Protein AF-0000000078833035 (afdb_homodimer)

pLDDT: mean 87.75, std 21.33, range [18.8, 98.88]

Sequence (274 aa):
MNANSTDAGVLVGIRPGTVPAAVSVGTRNSAAVDRFGFDSCVLTALTGTATGAPTALSLAAKLQESADGQNGWTDLPDAAVVPLTAPNAVARLNVRLPTAQRYLRVVETVALTGGTSPTLGASSLIVLCGPDEIPATMNANSTDAGVLVGIRPGTVPAAVSVGTRNSAAVDRFGFDSCVLTALTGTATGAPTALSLAAKLQESADGQNGWTDLPDAAVVPLTAPNAVARLNVRLPTAQRYLRVVETVALTGGTSPTLGASSLIVLCGPDEIPAT

Secondary structure (DSSP, 8-state):
-----------EEEEESSPPEEE-SEEEEPPPEE-TT-SEEEEEEEEEEEES--SEEEEEEEEEEESSSSS--EEEEEEEPPPB-SSS-EEEEEEE-TT--SEEEEEEEEEEESSSS-EEEEEEEEEEE-TT-----/-----------EEEEESSPPEEE-SEEEEPPPEE-TT-SEEEEEEEEEEEES--SEEEEEEEEEEESSSSS--EEEEEEEPPPB-SSS-EEEEEEE-TT--SEEEEEEEEEEESSSS-EEEEEEEEEEE-TT-----

Solvent-accessible surface area (backbone atoms only — not comparable to full-atom values): 14135 Å² total; per-residue (Å²): 134,82,77,73,83,59,71,89,50,71,56,64,46,80,41,69,23,31,49,16,26,59,39,53,68,45,72,51,68,25,62,63,40,78,43,75,86,37,33,18,33,35,44,34,38,36,26,7,60,68,41,44,67,44,81,43,48,36,41,37,42,31,34,27,27,10,79,78,52,79,53,77,70,42,76,42,84,89,35,55,38,73,60,42,63,56,61,65,38,71,39,66,34,74,35,81,31,81,84,54,52,47,13,36,30,31,42,35,36,35,45,63,40,66,54,59,84,35,32,32,9,30,29,30,35,34,38,33,22,23,70,90,53,62,69,53,122,132,80,79,74,83,54,73,87,47,71,54,64,47,80,41,70,22,32,48,15,25,59,40,53,69,46,72,50,67,25,61,63,40,78,43,75,86,38,31,18,32,35,43,35,41,36,27,7,62,67,41,45,67,43,83,43,50,36,40,37,42,30,35,27,27,11,79,76,52,79,52,80,72,40,77,41,83,89,36,56,38,75,62,40,63,58,61,66,36,71,40,64,34,74,34,81,32,83,84,55,50,46,13,34,29,31,42,34,37,35,46,62,40,66,52,60,86,35,32,31,10,29,27,31,34,36,39,34,23,24,68,92,51,64,69,51,128

Radius of gyration: 18.7 Å; Cα contacts (8 Å, |Δi|>4): 811; chains: 2; bounding box: 50×65×49 Å

Organism: Myxococcus xanthus (strain DK1622) (NCBI:txid246197)

Structure (mmCIF, N/CA/C/O backbone):
data_AF-0000000078833035-model_v1
#
loop_
_entity.id
_entity.type
_entity.pdbx_description
1 polymer 'Uncharacterized protein'
#
loop_
_atom_site.group_PDB
_atom_site.id
_atom_site.type_symbol
_atom_site.label_atom_id
_atom_site.label_alt_id
_atom_site.label_comp_id
_atom_site.label_asym_id
_atom_site.label_entity_id
_atom_site.label_seq_id
_atom_site.pdbx_PDB_ins_code
_atom_site.Cartn_x
_atom_site.Cartn_y
_atom_site.Cartn_z
_atom_site.occupancy
_atom_site.B_iso_or_equiv
_atom_site.auth_seq_id
_atom_site.auth_comp_id
_atom_site.auth_asym_id
_atom_site.auth_atom_id
_atom_site.pdbx_PDB_model_num
ATOM 1 N N . MET A 1 1 ? -13.055 38.844 2.365 1 19.11 1 MET A N 1
ATOM 2 C CA . MET A 1 1 ? -11.82 38.281 1.826 1 19.11 1 MET A CA 1
ATOM 3 C C . MET A 1 1 ? -11.602 36.844 2.326 1 19.11 1 MET A C 1
ATOM 5 O O . MET A 1 1 ? -11.398 36.625 3.523 1 19.11 1 MET A O 1
ATOM 9 N N . ASN A 1 2 ? -12.484 35.906 2.09 1 19.06 2 ASN A N 1
ATOM 10 C CA . ASN A 1 2 ? -12.758 34.531 2.559 1 19.06 2 ASN A CA 1
ATOM 11 C C . ASN A 1 2 ? -11.547 33.625 2.363 1 19.06 2 ASN A C 1
ATOM 13 O O . ASN A 1 2 ? -11.078 33.438 1.238 1 19.06 2 ASN A O 1
ATOM 17 N N . ALA A 1 3 ? -10.453 33.938 3.225 1 22.78 3 ALA A N 1
ATOM 18 C CA . ALA A 1 3 ? -9.133 33.312 3.264 1 22.78 3 ALA A CA 1
ATOM 19 C C . ALA A 1 3 ? -9.227 31.797 3.047 1 22.78 3 ALA A C 1
ATOM 21 O O . ALA A 1 3 ? -9.828 31.078 3.854 1 22.78 3 ALA A O 1
ATOM 22 N N . ASN A 1 4 ? -9.578 31.344 1.875 1 22.88 4 ASN A N 1
ATOM 23 C CA . ASN A 1 4 ? -9.711 30 1.322 1 22.88 4 ASN A CA 1
ATOM 24 C C . ASN A 1 4 ? -8.508 29.125 1.682 1 22.88 4 ASN A C 1
ATOM 26 O O . ASN A 1 4 ? -7.387 29.406 1.254 1 22.88 4 ASN A O 1
ATOM 30 N N . SER A 1 5 ? -8.188 28.922 2.928 1 26.09 5 SER A N 1
ATOM 31 C CA . SER A 1 5 ? -7.18 28.25 3.74 1 26.09 5 SER A CA 1
ATOM 32 C C . SER A 1 5 ? -6.652 27 3.039 1 26.09 5 SER A C 1
ATOM 34 O O . SER A 1 5 ? -7.094 25.891 3.334 1 26.09 5 SER A O 1
ATOM 36 N N . THR A 1 6 ? -6.82 26.75 1.699 1 26.64 6 THR A N 1
ATOM 37 C CA . THR A 1 6 ? -6.453 25.75 0.715 1 26.64 6 THR A CA 1
ATOM 38 C C . THR A 1 6 ? -4.961 25.422 0.798 1 26.64 6 THR A C 1
ATOM 40 O O . THR A 1 6 ? -4.438 24.656 -0.014 1 26.64 6 THR A O 1
ATOM 43 N N . ASP A 1 7 ? -4.039 26.328 1.227 1 27.19 7 ASP A N 1
ATOM 44 C CA . ASP A 1 7 ? -2.691 26.75 0.862 1 27.19 7 ASP A CA 1
ATOM 45 C C . ASP A 1 7 ? -1.683 25.625 1.079 1 27.19 7 ASP A C 1
ATOM 47 O O . ASP A 1 7 ? -0.917 25.297 0.174 1 27.19 7 ASP A O 1
ATOM 51 N N . ALA A 1 8 ? -0.836 25.594 2.25 1 30.28 8 ALA A N 1
ATOM 52 C CA . ALA A 1 8 ? 0.513 25.094 2.48 1 30.28 8 ALA A CA 1
ATOM 53 C C . ALA A 1 8 ? 0.542 23.562 2.412 1 30.28 8 ALA A C 1
ATOM 55 O O . ALA A 1 8 ? 0.527 22.891 3.443 1 30.28 8 ALA A O 1
ATOM 56 N N . GLY A 1 9 ? -0.356 22.812 1.817 1 38.59 9 GLY A N 1
ATOM 57 C CA . GLY A 1 9 ? -0.486 21.375 1.748 1 38.59 9 GLY A CA 1
ATOM 58 C C . GLY A 1 9 ? 0.83 20.672 1.475 1 38.59 9 GLY A C 1
ATOM 59 O O . GLY A 1 9 ? 1.523 20.984 0.508 1 38.59 9 GLY A O 1
ATOM 60 N N . VAL A 1 10 ? 1.621 20.297 2.572 1 47 10 VAL A N 1
ATOM 61 C CA . VAL A 1 10 ? 2.877 19.562 2.557 1 47 10 VAL A CA 1
ATOM 62 C C . VAL A 1 10 ? 2.898 18.609 1.363 1 47 10 VAL A C 1
ATOM 64 O O . VAL A 1 10 ? 1.924 17.891 1.109 1 47 10 VAL A O 1
ATOM 67 N N . LEU A 1 11 ? 3.684 19 0.323 1 51.75 11 LEU A N 1
ATOM 68 C CA . LEU A 1 11 ? 3.959 18.156 -0.839 1 51.75 11 LEU A CA 1
ATOM 69 C C . LEU A 1 11 ? 4.109 16.688 -0.433 1 51.75 11 LEU A C 1
ATOM 71 O O . LEU A 1 11 ? 5.027 16.344 0.31 1 51.75 11 LEU A O 1
ATOM 75 N N . VAL A 1 12 ? 3.039 16.109 -0.411 1 70.12 12 VAL A N 1
ATOM 76 C CA . VAL A 1 12 ? 3.115 14.664 -0.169 1 70.12 12 VAL A CA 1
ATOM 77 C C . VAL A 1 12 ? 2.914 13.906 -1.48 1 70.12 12 VAL A C 1
ATOM 79 O O . VAL A 1 12 ? 1.985 14.203 -2.236 1 70.12 12 VAL A O 1
ATOM 82 N N . GLY A 1 13 ? 3.943 13.227 -1.939 1 80.31 13 GLY A N 1
ATOM 83 C CA . GLY A 1 13 ? 3.861 12.289 -3.047 1 80.31 13 GLY A CA 1
ATOM 84 C C . GLY A 1 13 ? 3.857 10.844 -2.602 1 80.31 13 GLY A C 1
ATOM 85 O O . GLY A 1 13 ? 4.684 10.438 -1.782 1 80.31 13 GLY A O 1
ATOM 86 N N . ILE A 1 14 ? 2.785 10.172 -2.975 1 88.56 14 ILE A N 1
ATOM 87 C CA . ILE A 1 14 ? 2.76 8.734 -2.695 1 88.56 14 ILE A CA 1
ATOM 88 C C . ILE A 1 14 ? 3.238 7.965 -3.922 1 88.56 14 ILE A C 1
ATOM 90 O O . ILE A 1 14 ? 2.75 8.188 -5.031 1 88.56 14 ILE A O 1
ATOM 94 N N . ARG A 1 15 ? 4.223 7.145 -3.711 1 93.56 15 ARG A N 1
ATOM 95 C CA . ARG A 1 15 ? 4.812 6.344 -4.781 1 93.56 15 ARG A CA 1
ATOM 96 C C . ARG A 1 15 ? 4.809 4.863 -4.422 1 93.56 15 ARG A C 1
ATOM 98 O O . ARG A 1 15 ? 5.012 4.496 -3.262 1 93.56 15 ARG A O 1
ATOM 105 N N . PRO A 1 16 ? 4.582 4.086 -5.445 1 96.06 16 PRO A N 1
ATOM 106 C CA . PRO A 1 16 ? 4.711 2.658 -5.152 1 96.06 16 PRO A CA 1
ATOM 107 C C . PRO A 1 16 ? 6.145 2.256 -4.805 1 96.06 16 PRO A C 1
ATOM 109 O O . PRO A 1 16 ? 7.094 2.736 -5.43 1 96.06 16 PRO A O 1
ATOM 112 N N . GLY A 1 17 ? 6.273 1.604 -3.666 1 97.75 17 GLY A N 1
ATOM 113 C CA . GLY A 1 17 ? 7.453 0.765 -3.51 1 97.75 17 GLY A CA 1
ATOM 114 C C . GLY A 1 17 ? 7.363 -0.539 -4.281 1 97.75 17 GLY A C 1
ATOM 115 O O . GLY A 1 17 ? 7.133 -0.535 -5.492 1 97.75 17 GLY A O 1
ATOM 116 N N . THR A 1 18 ? 7.562 -1.647 -3.51 1 98.75 18 THR A N 1
ATOM 117 C CA . THR A 1 18 ? 7.262 -2.922 -4.156 1 98.75 18 THR A CA 1
ATOM 118 C C . THR A 1 18 ? 5.758 -3.088 -4.355 1 98.75 18 THR A C 1
ATOM 120 O O . THR A 1 18 ? 4.973 -2.83 -3.441 1 98.75 18 THR A O 1
ATOM 123 N N . VAL A 1 19 ? 5.383 -3.455 -5.523 1 98.56 19 VAL A N 1
ATOM 124 C CA . VAL A 1 19 ? 3.971 -3.48 -5.887 1 98.56 19 VAL A CA 1
ATOM 125 C C . VAL A 1 19 ? 3.301 -4.703 -5.27 1 98.56 19 VAL A C 1
ATOM 127 O O . VAL A 1 19 ? 3.967 -5.691 -4.953 1 98.56 19 VAL A O 1
ATOM 130 N N . PRO A 1 20 ? 1.967 -4.641 -5.059 1 98.75 20 PRO A N 1
ATOM 131 C CA . PRO A 1 20 ? 1.271 -5.766 -4.43 1 98.75 20 PRO A CA 1
ATOM 132 C C . PRO A 1 20 ? 1.392 -7.055 -5.238 1 98.75 20 PRO A C 1
ATOM 134 O O . PRO A 1 20 ? 1.242 -7.039 -6.465 1 98.75 20 PRO A O 1
ATOM 137 N N . ALA A 1 21 ? 1.612 -8.125 -4.621 1 98.38 21 ALA A N 1
ATOM 138 C CA . ALA A 1 21 ? 1.748 -9.453 -5.215 1 98.38 21 ALA A CA 1
ATOM 139 C C . ALA A 1 21 ? 1.685 -10.539 -4.148 1 98.38 21 ALA A C 1
ATOM 141 O O . ALA A 1 21 ? 1.835 -10.266 -2.959 1 98.38 21 ALA A O 1
ATOM 142 N N . ALA A 1 22 ? 1.304 -11.664 -4.527 1 98.25 22 ALA A N 1
ATOM 143 C CA . ALA A 1 22 ? 1.636 -12.852 -3.746 1 98.25 22 ALA A CA 1
ATOM 144 C C . ALA A 1 22 ? 3.068 -13.305 -4.016 1 98.25 22 ALA A C 1
ATOM 146 O O . ALA A 1 22 ? 3.402 -13.688 -5.141 1 98.25 22 ALA A O 1
ATOM 147 N N . VAL A 1 23 ? 3.895 -13.258 -3.055 1 98.12 23 VAL A N 1
ATOM 148 C CA . VAL A 1 23 ? 5.324 -13.422 -3.293 1 98.12 23 VAL A CA 1
ATOM 149 C C . VAL A 1 23 ? 5.836 -14.664 -2.561 1 98.12 23 VAL A C 1
ATOM 151 O O . VAL A 1 23 ? 5.371 -14.977 -1.462 1 98.12 23 VAL A O 1
ATOM 154 N N . SER A 1 24 ? 6.75 -15.352 -3.193 1 98 24 SER A N 1
ATOM 155 C CA . SER A 1 24 ? 7.457 -16.453 -2.551 1 98 24 SER A CA 1
ATOM 156 C C . SER A 1 24 ? 8.703 -15.961 -1.814 1 98 24 SER A C 1
ATOM 158 O O . SER A 1 24 ? 9.039 -14.773 -1.882 1 98 24 SER A O 1
ATOM 160 N N . VAL A 1 25 ? 9.336 -16.891 -1.039 1 98.31 25 VAL A N 1
ATOM 161 C CA . VAL A 1 25 ? 10.578 -16.594 -0.326 1 98.31 25 VAL A CA 1
ATOM 162 C C . VAL A 1 25 ? 11.578 -15.938 -1.277 1 98.31 25 VAL A C 1
ATOM 164 O O . VAL A 1 25 ? 11.742 -16.391 -2.416 1 98.31 25 VAL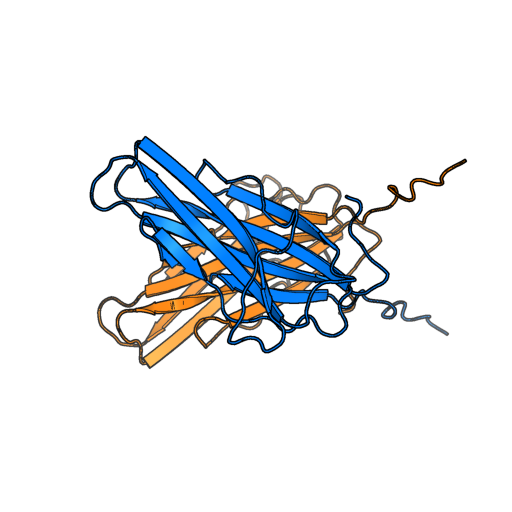 A O 1
ATOM 167 N N . GLY A 1 26 ? 12.227 -14.867 -0.859 1 98.38 26 GLY A N 1
ATOM 168 C CA . GLY A 1 26 ? 13.219 -14.203 -1.689 1 98.38 26 GLY A CA 1
ATOM 169 C C . GLY A 1 26 ? 13.234 -12.695 -1.505 1 98.38 26 GLY A C 1
ATOM 170 O O . GLY A 1 26 ? 12.648 -12.172 -0.552 1 98.38 26 GLY A O 1
ATOM 171 N N . THR A 1 27 ? 14 -12.055 -2.299 1 98.56 27 THR A N 1
ATOM 172 C CA . THR A 1 27 ? 14.141 -10.602 -2.279 1 98.56 27 THR A CA 1
ATOM 173 C C . THR A 1 27 ? 13.641 -9.992 -3.586 1 98.56 27 THR A C 1
ATOM 175 O O . THR A 1 27 ? 13.859 -10.555 -4.664 1 98.56 27 THR A O 1
ATOM 178 N N . ARG A 1 28 ? 12.922 -8.906 -3.488 1 97.69 28 ARG A N 1
ATOM 179 C CA . ARG A 1 28 ? 12.555 -8.133 -4.672 1 97.69 28 ARG A CA 1
ATOM 180 C C . ARG A 1 28 ? 12.758 -6.641 -4.445 1 97.69 28 ARG A C 1
ATOM 182 O O . ARG A 1 28 ? 12.672 -6.164 -3.311 1 97.69 28 ARG A O 1
ATOM 189 N N . ASN A 1 29 ? 13.016 -5.914 -5.527 1 98.56 29 ASN A N 1
ATOM 190 C CA . ASN A 1 29 ? 13.227 -4.473 -5.504 1 98.56 29 ASN A CA 1
ATOM 191 C C . ASN A 1 29 ? 12.086 -3.725 -6.191 1 98.56 29 ASN A C 1
ATOM 193 O O . ASN A 1 29 ? 11.531 -4.203 -7.18 1 98.56 29 ASN A O 1
ATOM 197 N N . SER A 1 30 ? 11.812 -2.58 -5.676 1 98.5 30 SER A N 1
ATOM 198 C CA . SER A 1 30 ? 10.867 -1.701 -6.363 1 98.5 30 SER A CA 1
ATOM 199 C C . SER A 1 30 ? 11.539 -0.969 -7.52 1 98.5 30 SER A C 1
ATOM 201 O O . SER A 1 30 ? 12.766 -1.008 -7.66 1 98.5 30 SER A O 1
ATOM 203 N N . ALA A 1 31 ? 10.672 -0.342 -8.367 1 97.38 31 ALA A N 1
ATOM 204 C CA . ALA A 1 31 ? 11.195 0.653 -9.297 1 97.38 31 ALA A CA 1
ATOM 205 C C . ALA A 1 31 ? 11.828 1.826 -8.555 1 97.38 31 ALA A C 1
ATOM 207 O O . ALA A 1 31 ? 11.594 2.008 -7.355 1 97.38 31 ALA A O 1
ATOM 208 N N . ALA A 1 32 ? 12.641 2.566 -9.289 1 98.31 32 ALA A N 1
ATOM 209 C CA . ALA A 1 32 ? 13.281 3.744 -8.711 1 98.31 32 ALA A CA 1
ATOM 210 C C . ALA A 1 32 ? 12.266 4.859 -8.477 1 98.31 32 ALA A C 1
ATOM 212 O O . ALA A 1 32 ? 11.391 5.094 -9.305 1 98.31 32 ALA A O 1
ATOM 213 N N . VAL A 1 33 ? 12.383 5.523 -7.367 1 97.25 33 VAL A N 1
ATOM 214 C CA . VAL A 1 33 ? 11.586 6.691 -7.012 1 97.25 33 VAL A CA 1
ATOM 215 C C . VAL A 1 33 ? 12.469 7.934 -6.969 1 97.25 33 VAL A C 1
ATOM 217 O O . VAL A 1 33 ? 13.477 7.961 -6.258 1 97.25 33 VAL A O 1
ATOM 220 N N . ASP A 1 34 ? 12.102 8.953 -7.707 1 96 34 ASP A N 1
ATOM 221 C CA . ASP A 1 34 ? 12.812 10.227 -7.656 1 96 34 ASP A CA 1
ATOM 222 C C . ASP A 1 34 ? 12.344 11.07 -6.477 1 96 34 ASP A C 1
ATOM 224 O O . ASP A 1 34 ? 11.211 11.555 -6.469 1 96 34 ASP A O 1
ATOM 228 N N . ARG A 1 35 ? 13.203 11.227 -5.535 1 92.94 35 ARG A N 1
ATOM 229 C CA . ARG A 1 35 ? 12.789 11.945 -4.336 1 92.94 35 ARG A CA 1
ATOM 230 C C . ARG A 1 35 ? 13.164 13.422 -4.43 1 92.94 35 ARG A C 1
ATOM 232 O O . ARG A 1 35 ? 13.117 14.148 -3.432 1 92.94 35 ARG A O 1
ATOM 239 N N . PHE A 1 36 ? 13.555 13.867 -5.625 1 88.62 36 PHE A N 1
ATOM 240 C CA . PHE A 1 36 ? 13.969 15.258 -5.797 1 88.62 36 PHE A CA 1
ATOM 241 C C . PHE A 1 36 ? 12.938 16.203 -5.207 1 88.62 36 PHE A C 1
ATOM 243 O O . PHE A 1 36 ? 11.742 16.094 -5.488 1 88.62 36 PHE A O 1
ATOM 250 N N . GLY A 1 37 ? 13.414 17.109 -4.32 1 85.44 37 GLY A N 1
ATOM 251 C CA . GLY A 1 37 ? 12.539 18.125 -3.744 1 85.44 37 GLY A CA 1
ATOM 252 C C . GLY A 1 37 ? 11.93 17.703 -2.418 1 85.44 37 GLY A C 1
ATOM 253 O O . GLY A 1 37 ? 11.242 18.484 -1.769 1 85.44 37 GLY A O 1
ATOM 254 N N . PHE A 1 38 ? 12.125 16.5 -2.027 1 86.38 38 PHE A N 1
ATOM 25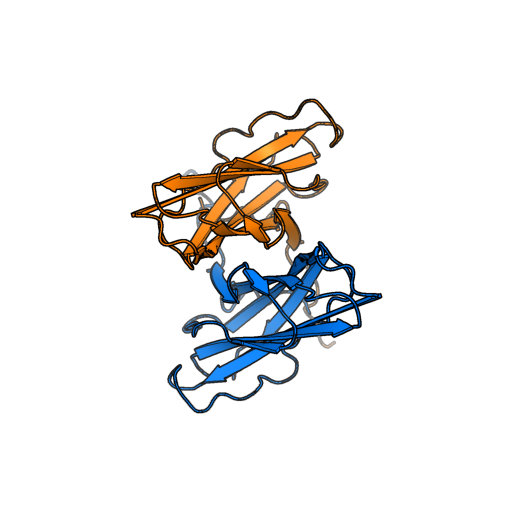5 C CA . PHE A 1 38 ? 11.609 15.977 -0.764 1 86.38 38 PHE A CA 1
ATOM 256 C C . PHE A 1 38 ? 12.75 15.68 0.202 1 86.38 38 PHE A C 1
ATOM 258 O O . PHE A 1 38 ? 13.789 15.148 -0.199 1 86.38 38 PHE A O 1
ATOM 265 N N . ASP A 1 39 ? 12.578 16 1.444 1 88 39 ASP A N 1
ATOM 266 C CA . ASP A 1 39 ? 13.664 15.844 2.406 1 88 39 ASP A CA 1
ATOM 267 C C . ASP A 1 39 ? 13.344 14.75 3.422 1 88 39 ASP A C 1
ATOM 269 O O . ASP A 1 39 ? 14.148 14.461 4.312 1 88 39 ASP A O 1
ATOM 273 N N . SER A 1 40 ? 12.211 14.219 3.355 1 87.88 40 SER A N 1
ATOM 274 C CA . SER A 1 40 ? 11.812 13.117 4.23 1 87.88 40 SER A CA 1
ATOM 275 C C . SER A 1 40 ? 10.797 12.211 3.553 1 87.88 40 SER A C 1
ATOM 277 O O . SER A 1 40 ? 10.203 12.578 2.537 1 87.88 40 SER A O 1
ATOM 279 N N . CYS A 1 41 ? 10.703 11.023 4.047 1 89.56 41 CYS A N 1
ATOM 280 C CA . CYS A 1 41 ? 9.688 10.109 3.559 1 89.56 41 CYS A CA 1
ATOM 281 C C . CYS A 1 41 ? 9.25 9.141 4.656 1 89.56 41 CYS A C 1
ATOM 283 O O . CYS A 1 41 ? 9.875 9.078 5.715 1 89.56 41 CYS A O 1
ATOM 285 N N . VAL A 1 42 ? 8.094 8.539 4.422 1 88.75 42 VAL A N 1
ATOM 286 C CA . VAL A 1 42 ? 7.617 7.43 5.246 1 88.75 42 VAL A CA 1
ATOM 287 C C . VAL A 1 42 ? 7.621 6.141 4.43 1 88.75 42 VAL A C 1
ATOM 289 O O . VAL A 1 42 ? 6.949 6.051 3.396 1 88.75 42 VAL A O 1
ATOM 292 N N . LEU A 1 43 ? 8.484 5.215 4.84 1 95.31 43 LEU A N 1
ATOM 293 C CA . LEU A 1 43 ? 8.453 3.867 4.277 1 95.31 43 LEU A CA 1
ATOM 294 C C . LEU A 1 43 ? 7.371 3.021 4.941 1 95.31 43 LEU A C 1
ATOM 296 O O . LEU A 1 43 ? 7.316 2.924 6.168 1 95.31 43 LEU A O 1
ATOM 300 N N . THR A 1 44 ? 6.453 2.482 4.145 1 95.94 44 THR A N 1
ATOM 301 C CA . THR A 1 44 ? 5.367 1.643 4.633 1 95.94 44 THR A CA 1
ATOM 302 C C . THR A 1 44 ? 5.402 0.27 3.967 1 95.94 44 THR A C 1
ATOM 304 O O . THR A 1 44 ? 5.527 0.171 2.744 1 95.94 44 THR A O 1
ATOM 307 N N . ALA A 1 45 ? 5.414 -0.786 4.703 1 98.56 45 ALA A N 1
ATOM 308 C CA . ALA A 1 45 ? 5.344 -2.162 4.223 1 98.56 45 ALA A CA 1
ATOM 309 C C . ALA A 1 45 ? 4.07 -2.85 4.711 1 98.56 45 ALA A C 1
ATOM 311 O O . ALA A 1 45 ? 3.635 -2.631 5.84 1 98.56 45 ALA A O 1
ATOM 312 N N . LEU A 1 46 ? 3.492 -3.678 3.865 1 98.56 46 LEU A N 1
ATOM 313 C CA . LEU A 1 46 ? 2.242 -4.371 4.16 1 98.56 46 LEU A CA 1
ATOM 314 C C . LEU A 1 46 ? 2.369 -5.863 3.875 1 98.56 46 LEU A C 1
ATOM 316 O O . LEU A 1 46 ? 2.93 -6.258 2.85 1 98.56 46 LEU A O 1
ATOM 320 N N . THR A 1 47 ? 1.851 -6.652 4.812 1 98.81 47 THR A N 1
ATOM 321 C CA . THR A 1 47 ? 1.651 -8.07 4.523 1 98.81 47 THR A CA 1
ATOM 322 C C . THR A 1 47 ? 0.176 -8.367 4.273 1 98.81 47 THR A C 1
ATOM 324 O O . THR A 1 47 ? -0.7 -7.695 4.824 1 98.81 47 THR A O 1
ATOM 327 N N . GLY A 1 48 ? -0.037 -9.297 3.395 1 98.5 48 GLY A N 1
ATOM 328 C CA . GLY A 1 48 ? -1.348 -9.898 3.213 1 98.5 48 GLY A CA 1
ATOM 329 C C . GLY A 1 48 ? -1.438 -11.305 3.77 1 98.5 48 GLY A C 1
ATOM 330 O O . GLY A 1 48 ? -0.699 -11.664 4.688 1 98.5 48 GLY A O 1
ATOM 331 N N . THR A 1 49 ? -2.367 -12.023 3.26 1 97.12 49 THR A N 1
ATOM 332 C CA . THR A 1 49 ? -2.578 -13.406 3.684 1 97.12 49 THR A CA 1
ATOM 333 C C . THR A 1 49 ? -1.428 -14.289 3.223 1 97.12 49 THR A C 1
ATOM 335 O O . THR A 1 49 ? -0.846 -14.062 2.16 1 97.12 49 THR A O 1
ATOM 338 N N . ALA A 1 50 ? -1.08 -15.281 4.039 1 97.94 50 ALA A N 1
ATOM 339 C CA . ALA A 1 50 ? -0.127 -16.312 3.654 1 97.94 50 ALA A CA 1
ATOM 340 C C . ALA A 1 50 ? -0.846 -17.547 3.111 1 97.94 50 ALA A C 1
ATOM 342 O O . ALA A 1 50 ? -1.882 -17.953 3.643 1 97.94 50 ALA A O 1
ATOM 343 N N . THR A 1 51 ? -0.343 -18.078 2.066 1 97.31 51 THR A N 1
ATOM 344 C CA . THR A 1 51 ? -0.865 -19.344 1.533 1 97.31 51 THR A CA 1
ATOM 345 C C . THR A 1 51 ? 0.161 -20.453 1.685 1 97.31 51 THR A C 1
ATOM 347 O O . THR A 1 51 ? 1.343 -20.203 1.92 1 97.31 51 THR A O 1
ATOM 350 N N . GLY A 1 52 ? -0.258 -21.734 1.583 1 97.88 52 GLY A N 1
ATOM 351 C CA . GLY A 1 52 ? 0.625 -22.875 1.66 1 97.88 52 GLY A CA 1
ATOM 352 C C . GLY A 1 52 ? 0.93 -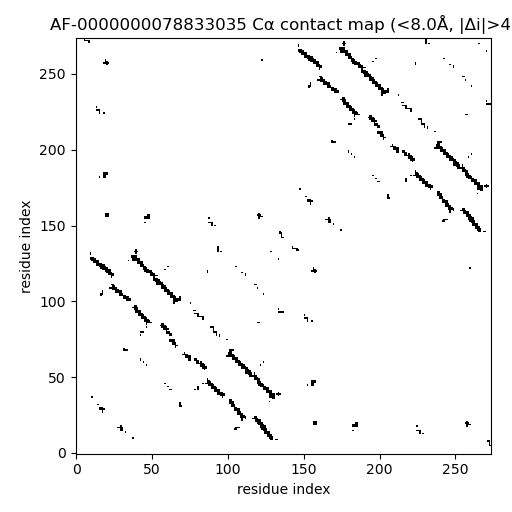23.297 3.084 1 97.88 52 GLY A C 1
ATOM 353 O O . GLY A 1 52 ? 1.693 -24.25 3.307 1 97.88 52 GLY A O 1
ATOM 354 N N . ALA A 1 53 ? 0.422 -22.562 4.094 1 97.19 53 ALA A N 1
ATOM 355 C CA . ALA A 1 53 ? 0.42 -22.875 5.52 1 97.19 53 ALA A CA 1
ATOM 356 C C . ALA A 1 53 ? 1.839 -22.875 6.082 1 97.19 53 ALA A C 1
ATOM 358 O O . ALA A 1 53 ? 2.246 -23.828 6.742 1 97.19 53 ALA A O 1
ATOM 359 N N . PRO A 1 54 ? 2.633 -21.859 5.875 1 98.12 54 PRO A N 1
ATOM 360 C CA . PRO A 1 54 ? 3.93 -21.781 6.555 1 98.12 54 PRO A CA 1
ATOM 361 C C . PRO A 1 54 ? 3.797 -21.703 8.07 1 98.12 54 PRO A C 1
ATOM 363 O O . PRO A 1 54 ? 2.789 -21.203 8.578 1 98.12 54 PRO A O 1
ATOM 366 N N . THR A 1 55 ? 4.777 -22.109 8.797 1 97.94 55 THR A N 1
ATOM 367 C CA . THR A 1 55 ? 4.758 -22.078 10.258 1 97.94 55 THR A CA 1
ATOM 368 C C . THR A 1 55 ? 5.32 -20.766 10.781 1 97.94 55 THR A C 1
ATOM 370 O O . THR A 1 55 ? 5.133 -20.422 11.945 1 97.94 55 THR A O 1
ATOM 373 N N . ALA A 1 56 ? 6.016 -20.062 9.961 1 98.38 56 ALA A N 1
ATOM 374 C CA . ALA A 1 56 ? 6.531 -18.734 10.289 1 98.38 56 ALA A CA 1
ATOM 375 C C . ALA A 1 56 ? 6.68 -17.875 9.039 1 98.38 56 ALA A C 1
ATOM 377 O O . ALA A 1 56 ? 6.891 -18.406 7.941 1 98.38 56 ALA A O 1
ATOM 378 N N . LEU A 1 57 ? 6.559 -16.625 9.203 1 98.5 57 LEU A N 1
ATOM 379 C CA . LEU A 1 57 ? 6.762 -15.68 8.102 1 98.5 57 LEU A CA 1
ATOM 380 C C . LEU A 1 57 ? 7.484 -14.43 8.586 1 98.5 57 LEU A C 1
ATOM 382 O O . LEU A 1 57 ? 7.438 -14.094 9.766 1 98.5 57 LEU A O 1
ATOM 386 N N . SER A 1 58 ? 8.148 -13.766 7.711 1 98.69 58 SER A N 1
ATOM 387 C CA . SER A 1 58 ? 8.773 -12.469 7.941 1 98.69 58 SER A CA 1
ATOM 388 C C . SER A 1 58 ? 8.852 -11.656 6.652 1 98.69 58 SER A C 1
ATOM 390 O O . SER A 1 58 ? 9.148 -12.203 5.586 1 98.69 58 SER A O 1
ATOM 392 N N . LEU A 1 59 ? 8.508 -10.414 6.727 1 98.81 59 LEU A N 1
ATOM 393 C CA . LEU A 1 59 ? 8.711 -9.461 5.645 1 98.81 59 LEU A CA 1
ATOM 394 C C . LEU A 1 59 ? 9.586 -8.305 6.102 1 98.81 59 LEU A C 1
ATOM 396 O O . LEU A 1 59 ? 9.195 -7.535 6.984 1 98.81 59 LEU A O 1
ATOM 400 N N . ALA A 1 60 ? 10.719 -8.195 5.555 1 98.81 60 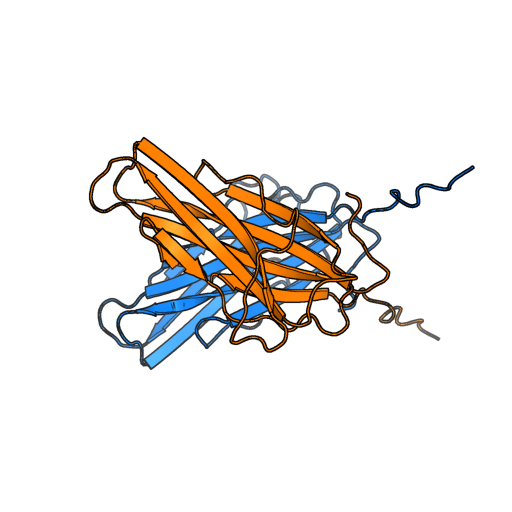ALA A N 1
ATOM 401 C CA . ALA A 1 60 ? 11.602 -7.047 5.77 1 98.81 60 ALA A CA 1
ATOM 402 C C . ALA A 1 60 ? 11.555 -6.094 4.582 1 98.81 60 ALA A C 1
ATOM 404 O O . ALA A 1 60 ? 11.406 -6.527 3.436 1 98.81 60 ALA A O 1
ATOM 405 N N . ALA A 1 61 ? 11.695 -4.816 4.867 1 98.81 61 ALA A N 1
ATOM 406 C CA . ALA A 1 61 ? 11.766 -3.789 3.83 1 98.81 61 ALA A CA 1
ATOM 407 C C . ALA A 1 61 ? 12.727 -2.674 4.227 1 98.81 61 ALA A C 1
ATOM 409 O O . ALA A 1 61 ? 12.703 -2.205 5.367 1 98.81 61 ALA A O 1
ATOM 410 N N . LYS A 1 62 ? 13.57 -2.283 3.355 1 98.75 62 LYS A N 1
ATOM 411 C CA . LYS A 1 62 ? 14.508 -1.186 3.588 1 98.75 62 LYS A CA 1
ATOM 412 C C . LYS A 1 62 ? 14.625 -0.295 2.355 1 98.75 62 LYS A C 1
ATOM 414 O O . LYS A 1 62 ? 14.219 -0.685 1.259 1 98.75 62 LYS A O 1
ATOM 419 N N . LEU A 1 63 ? 15.234 0.899 2.535 1 98.62 63 LEU A N 1
ATOM 420 C CA . LEU A 1 63 ? 15.477 1.811 1.422 1 98.62 63 LEU A CA 1
ATOM 421 C C . LEU A 1 63 ? 16.938 1.737 0.962 1 98.62 63 LEU A C 1
ATOM 423 O O . LEU A 1 63 ? 17.844 1.648 1.786 1 98.62 63 LEU A O 1
ATOM 427 N N . GLN A 1 64 ? 17.078 1.775 -0.317 1 98.69 64 GLN A N 1
ATOM 428 C CA . GLN A 1 64 ? 18.375 2.027 -0.941 1 98.69 64 GLN A CA 1
ATOM 429 C C . GLN A 1 64 ? 18.359 3.342 -1.718 1 98.69 64 GLN A C 1
ATOM 431 O O . GLN A 1 64 ? 17.297 3.848 -2.078 1 98.69 64 GLN A O 1
ATOM 436 N N . GLU A 1 65 ? 19.5 3.846 -1.918 1 98.5 65 GLU A N 1
ATOM 437 C CA . GLU A 1 65 ? 19.688 5.098 -2.646 1 98.5 65 GLU A CA 1
ATOM 438 C C . GLU A 1 65 ? 20.625 4.918 -3.836 1 98.5 65 GLU A C 1
ATOM 440 O O . GLU A 1 65 ? 21.484 4.035 -3.826 1 98.5 65 GLU A O 1
ATOM 445 N N . SER A 1 66 ? 20.438 5.648 -4.824 1 98.62 66 SER A N 1
ATOM 446 C CA . SER A 1 66 ? 21.234 5.668 -6.035 1 98.62 66 SER A CA 1
ATOM 447 C C . SER A 1 66 ? 21.312 7.07 -6.637 1 98.62 66 SER A C 1
ATOM 449 O O . SER A 1 66 ? 20.344 7.828 -6.566 1 98.62 66 SER A O 1
ATOM 451 N N . ALA A 1 67 ? 22.422 7.371 -7.27 1 97.75 67 ALA A N 1
ATOM 452 C CA . ALA A 1 67 ? 22.609 8.688 -7.875 1 97.75 67 ALA A CA 1
ATOM 453 C C . ALA A 1 67 ? 21.844 8.797 -9.195 1 97.75 67 ALA A C 1
ATOM 455 O O . ALA A 1 67 ? 21.375 9.875 -9.555 1 97.75 67 ALA A O 1
ATOM 456 N N . ASP A 1 68 ? 21.719 7.641 -9.898 1 97.38 68 ASP A N 1
ATOM 457 C CA . ASP A 1 68 ? 21.172 7.73 -11.242 1 97.38 68 ASP A CA 1
ATOM 458 C C . ASP A 1 68 ? 19.891 6.906 -11.367 1 97.38 68 ASP A C 1
ATOM 460 O O . ASP A 1 68 ? 19.25 6.879 -12.43 1 97.38 68 ASP A O 1
ATOM 464 N N . GLY A 1 69 ? 19.516 6.133 -10.375 1 97.81 69 GLY A N 1
ATOM 465 C CA . GLY A 1 69 ? 18.297 5.355 -10.383 1 97.81 69 GLY A CA 1
ATOM 466 C C . GLY A 1 69 ? 18.422 4.043 -11.133 1 97.81 69 GLY A C 1
ATOM 467 O O . GLY A 1 69 ? 17.422 3.355 -11.367 1 97.81 69 GLY A O 1
ATOM 468 N N . GLN A 1 70 ? 19.609 3.703 -11.5 1 97.38 70 GLN A N 1
ATOM 469 C CA . GLN A 1 70 ? 19.828 2.484 -12.273 1 97.38 70 GLN A CA 1
ATOM 470 C C . GLN A 1 70 ? 20.938 1.635 -11.672 1 97.38 70 GLN A C 1
ATOM 472 O O . GLN A 1 70 ? 20.844 0.406 -11.641 1 97.38 70 GLN A O 1
ATOM 477 N N . ASN A 1 71 ? 21.938 2.238 -11.195 1 97.12 71 ASN A N 1
ATOM 478 C CA . ASN A 1 71 ? 23.141 1.561 -10.719 1 97.12 71 ASN A CA 1
ATOM 479 C C . ASN A 1 71 ? 23.562 2.078 -9.344 1 97.12 71 ASN A C 1
ATOM 481 O O . ASN A 1 71 ? 23 3.057 -8.844 1 97.12 71 ASN A O 1
ATOM 485 N N . GLY A 1 72 ? 24.531 1.342 -8.711 1 98.06 72 GLY A N 1
ATOM 486 C CA . GLY A 1 72 ? 25.188 1.82 -7.504 1 98.06 72 GLY A CA 1
ATOM 487 C C . GLY A 1 72 ? 24.25 1.859 -6.305 1 98.06 72 GLY A C 1
ATOM 488 O O . GLY A 1 72 ? 24.328 2.781 -5.488 1 98.06 72 GLY A O 1
ATOM 489 N N . TRP A 1 73 ? 23.375 1.078 -6.266 1 98.56 73 TRP A N 1
ATOM 490 C CA . TRP A 1 73 ? 22.438 1.029 -5.152 1 98.56 73 TRP A CA 1
ATOM 491 C C . TRP A 1 73 ? 23.141 0.635 -3.859 1 98.56 73 TRP A C 1
ATOM 493 O O . TRP A 1 73 ? 23.875 -0.354 -3.822 1 98.56 73 TRP A O 1
ATOM 503 N N . THR A 1 74 ? 22.922 1.472 -2.775 1 98.44 74 THR A N 1
ATOM 504 C CA . THR A 1 74 ? 23.438 1.187 -1.44 1 98.44 74 THR A CA 1
ATOM 505 C C . THR A 1 74 ? 22.344 1.387 -0.39 1 98.44 74 THR A C 1
ATOM 507 O O . THR A 1 74 ? 21.469 2.236 -0.553 1 98.44 74 THR A O 1
ATOM 510 N N . ASP A 1 75 ? 22.469 0.646 0.67 1 98.38 75 ASP A N 1
ATOM 511 C CA . ASP A 1 75 ? 21.484 0.773 1.744 1 98.38 75 ASP A CA 1
ATOM 512 C C . ASP A 1 75 ? 21.516 2.17 2.359 1 98.38 75 ASP A C 1
ATOM 514 O O . ASP A 1 75 ? 22.594 2.707 2.627 1 98.38 75 ASP A O 1
ATOM 518 N N . LEU A 1 76 ? 20.406 2.83 2.48 1 97.5 76 LEU A N 1
ATOM 519 C CA . LEU A 1 76 ? 20.312 4.027 3.307 1 97.5 76 LEU A CA 1
ATOM 520 C C . LEU A 1 76 ? 20.375 3.672 4.789 1 97.5 76 LEU A C 1
ATOM 522 O O . LEU A 1 76 ? 19.562 2.873 5.273 1 97.5 76 LEU A O 1
ATOM 526 N N . PRO A 1 77 ? 21.312 4.25 5.516 1 95.12 77 PRO A N 1
ATOM 527 C CA . PRO A 1 77 ? 21.422 3.883 6.926 1 95.12 77 PRO A CA 1
ATOM 528 C C . PRO A 1 77 ? 20.141 4.145 7.715 1 95.12 77 PRO A C 1
ATOM 530 O O . PRO A 1 77 ? 19.453 5.141 7.473 1 95.12 77 PRO A O 1
ATOM 533 N N . ASP A 1 78 ? 19.719 3.271 8.586 1 94.5 78 ASP A N 1
ATOM 534 C CA . ASP A 1 78 ? 18.609 3.383 9.531 1 94.5 78 ASP A CA 1
ATOM 535 C C . ASP A 1 78 ? 17.281 3.508 8.797 1 94.5 78 ASP A C 1
ATOM 537 O O . ASP A 1 78 ? 16.344 4.141 9.297 1 94.5 78 ASP A O 1
ATOM 541 N N . ALA A 1 79 ? 17.234 3.006 7.566 1 97.25 79 ALA A N 1
ATOM 542 C CA . ALA A 1 79 ? 16.016 3.123 6.762 1 97.25 79 ALA A CA 1
ATOM 543 C C . ALA A 1 79 ? 15.414 1.749 6.469 1 97.25 79 ALA A C 1
ATOM 545 O O . ALA A 1 79 ? 15.117 1.428 5.312 1 97.25 79 ALA A O 1
ATOM 546 N N . ALA A 1 80 ? 15.25 0.986 7.492 1 98.38 80 ALA A N 1
ATOM 547 C CA . ALA A 1 80 ? 14.586 -0.318 7.449 1 98.38 80 ALA A CA 1
ATOM 548 C C . ALA A 1 80 ? 13.469 -0.401 8.477 1 98.38 80 ALA A C 1
ATOM 550 O O . ALA A 1 80 ? 13.641 0 9.625 1 98.38 80 ALA A O 1
ATOM 551 N N . VAL A 1 81 ? 12.344 -0.916 8.039 1 98 81 VAL A N 1
ATOM 552 C CA . VAL A 1 81 ? 11.25 -1.1 8.984 1 98 81 VAL A CA 1
ATOM 553 C C . VAL A 1 81 ? 11.531 -2.305 9.875 1 98 81 VAL A C 1
ATOM 555 O O . VAL A 1 81 ? 12.328 -3.178 9.516 1 98 81 VAL A O 1
ATOM 558 N N . VAL A 1 82 ? 10.898 -2.287 11.062 1 97.62 82 VAL A N 1
ATOM 559 C CA . VAL A 1 82 ? 10.867 -3.525 11.828 1 97.62 82 VAL A CA 1
ATOM 560 C C . VAL A 1 82 ? 10.156 -4.613 11.023 1 97.62 82 VAL A C 1
ATOM 562 O O . VAL A 1 82 ? 9.055 -4.398 10.523 1 97.62 82 VAL A O 1
ATOM 565 N N . PRO A 1 83 ? 10.82 -5.758 10.828 1 98.62 83 PRO A N 1
ATOM 566 C CA . PRO A 1 83 ? 10.203 -6.797 10.008 1 98.62 83 PRO A CA 1
ATOM 567 C C . PRO A 1 83 ? 8.828 -7.211 10.523 1 98.62 83 PRO A C 1
ATOM 569 O O . PRO A 1 83 ? 8.617 -7.301 11.734 1 98.62 83 PRO A O 1
ATOM 572 N N . LEU A 1 84 ? 7.938 -7.43 9.602 1 98.69 84 LEU A N 1
ATOM 573 C CA . LEU A 1 84 ? 6.605 -7.934 9.914 1 98.69 84 LEU A CA 1
ATOM 574 C C . LEU A 1 84 ? 6.617 -9.453 10.031 1 98.69 84 LEU A C 1
ATOM 576 O O . LEU A 1 84 ? 7.113 -10.148 9.141 1 98.69 84 LEU A O 1
ATOM 580 N N . THR A 1 85 ? 6.016 -9.977 11.086 1 98.56 85 THR A N 1
ATOM 581 C CA . THR A 1 85 ? 6.055 -11.422 11.305 1 98.56 85 THR A CA 1
ATOM 582 C C . THR A 1 85 ? 4.645 -12 11.336 1 98.56 85 THR A C 1
ATOM 584 O O . THR A 1 85 ? 4.453 -13.164 11.703 1 98.56 85 THR A O 1
ATOM 587 N N . ALA A 1 86 ? 3.619 -11.219 11.039 1 97.88 86 ALA A N 1
ATOM 588 C CA . ALA A 1 86 ? 2.223 -11.648 10.977 1 97.88 86 ALA A CA 1
ATOM 589 C C . ALA A 1 86 ? 1.586 -11.242 9.648 1 97.88 86 ALA A C 1
ATOM 591 O O . ALA A 1 86 ? 1.998 -10.258 9.031 1 97.88 86 ALA A O 1
ATOM 592 N N . PRO A 1 87 ? 0.577 -12.047 9.156 1 97.75 87 PRO A N 1
ATOM 593 C CA . PRO A 1 87 ? -0.172 -11.617 7.973 1 97.75 87 PRO A CA 1
ATOM 594 C C . PRO A 1 87 ? -1.051 -10.398 8.242 1 97.75 87 PRO A C 1
ATOM 596 O O . PRO A 1 87 ? -1.317 -10.07 9.398 1 97.75 87 PRO A O 1
ATOM 599 N N . ASN A 1 88 ? -1.426 -9.719 7.207 1 97.12 88 ASN A N 1
ATOM 600 C CA . ASN A 1 88 ? -2.371 -8.609 7.254 1 97.12 88 ASN A CA 1
ATOM 601 C C . ASN A 1 88 ? -1.921 -7.531 8.234 1 97.12 88 ASN A C 1
ATOM 603 O O . ASN A 1 88 ? -2.711 -7.066 9.062 1 97.12 88 ASN A O 1
ATOM 607 N N . ALA A 1 89 ? -0.694 -7.211 8.148 1 97 89 ALA A N 1
ATOM 608 C CA . ALA A 1 89 ? -0.08 -6.238 9.047 1 97 89 ALA A CA 1
ATOM 609 C C . ALA A 1 89 ? 0.587 -5.109 8.266 1 97 89 ALA A C 1
ATOM 611 O O . ALA A 1 89 ? 0.743 -5.199 7.043 1 97 89 ALA A O 1
ATOM 612 N N . VAL A 1 90 ? 0.909 -4.035 8.953 1 96.88 90 VAL A N 1
ATOM 613 C CA . VAL A 1 90 ? 1.564 -2.875 8.359 1 96.88 90 VAL A CA 1
ATOM 614 C C . VAL A 1 90 ? 2.705 -2.408 9.266 1 96.88 90 VAL A C 1
ATOM 616 O O . VAL A 1 90 ? 2.598 -2.465 10.492 1 96.88 90 VAL A O 1
ATOM 619 N N . ALA A 1 91 ? 3.777 -2.066 8.695 1 96.62 91 ALA A N 1
ATOM 620 C CA . ALA A 1 91 ? 4.895 -1.409 9.367 1 96.62 91 ALA A CA 1
ATOM 621 C C . ALA A 1 91 ? 5.277 -0.113 8.656 1 96.62 91 ALA A C 1
ATOM 623 O O . ALA A 1 91 ? 5.184 -0.02 7.43 1 96.62 91 ALA A O 1
ATOM 624 N N . ARG A 1 92 ? 5.656 0.871 9.391 1 93.75 92 ARG A N 1
ATOM 625 C CA . ARG A 1 92 ? 6.082 2.139 8.805 1 93.75 92 ARG A CA 1
ATOM 626 C C . ARG A 1 92 ? 7.355 2.648 9.469 1 93.75 92 ARG A C 1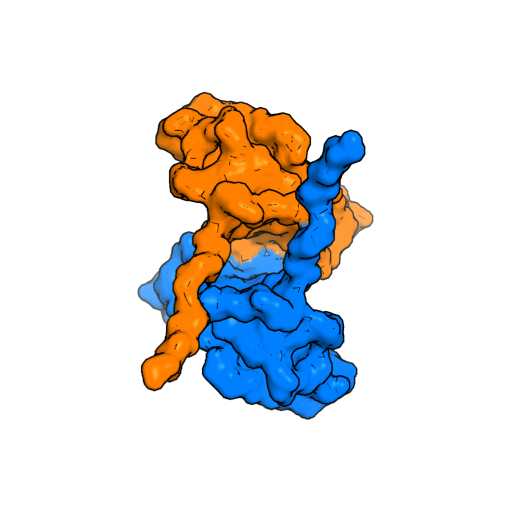
ATOM 628 O O . ARG A 1 92 ? 7.66 2.281 10.609 1 93.75 92 ARG A O 1
ATOM 635 N N . LEU A 1 93 ? 8.086 3.438 8.828 1 93.38 93 LEU A N 1
ATOM 636 C CA . LEU A 1 93 ? 9.289 4.102 9.32 1 93.38 93 LEU A CA 1
ATOM 637 C C . LEU A 1 93 ? 9.438 5.484 8.695 1 93.38 93 LEU A C 1
ATOM 639 O O . LEU A 1 93 ? 9.375 5.633 7.477 1 93.38 93 LEU A O 1
ATOM 643 N N . ASN A 1 94 ? 9.555 6.488 9.562 1 88.75 94 ASN A N 1
ATOM 644 C CA . ASN A 1 94 ? 9.914 7.816 9.07 1 88.75 94 ASN A CA 1
ATOM 645 C C . ASN A 1 94 ? 11.398 7.914 8.758 1 88.75 94 ASN A C 1
ATOM 647 O O . ASN A 1 94 ? 12.242 7.543 9.578 1 88.75 94 ASN A O 1
ATOM 651 N N . VAL A 1 95 ? 11.734 8.367 7.621 1 91.44 95 VAL A N 1
ATOM 652 C CA . VAL A 1 95 ? 13.125 8.438 7.172 1 91.44 95 VAL A CA 1
ATOM 653 C C . VAL A 1 95 ? 13.461 9.875 6.773 1 91.44 95 VAL A C 1
ATOM 655 O O . VAL A 1 95 ? 12.75 10.484 5.973 1 91.44 95 VAL A O 1
ATOM 658 N N . ARG A 1 96 ? 14.508 10.406 7.312 1 89.5 96 ARG A N 1
ATOM 659 C CA . ARG A 1 96 ? 15.047 11.688 6.867 1 89.5 96 ARG A CA 1
ATOM 660 C C . ARG A 1 96 ? 15.992 11.5 5.68 1 89.5 96 ARG A C 1
ATOM 662 O O . ARG A 1 96 ? 16.766 10.547 5.645 1 89.5 96 ARG A O 1
ATOM 669 N N . LEU A 1 97 ? 15.883 12.461 4.688 1 90.12 97 LEU A N 1
ATOM 670 C CA . LEU A 1 97 ? 16.594 12.25 3.432 1 90.12 97 LEU A CA 1
ATOM 671 C C . LEU A 1 97 ? 17.547 13.406 3.146 1 90.12 97 LEU A C 1
ATOM 673 O O . LEU A 1 97 ? 17.875 13.672 1.989 1 90.12 97 LEU A O 1
ATOM 677 N N . PRO A 1 98 ? 17.969 14.156 4.047 1 84.12 98 PRO A N 1
ATOM 678 C CA . PRO A 1 98 ? 18.75 15.344 3.697 1 84.12 98 PRO A CA 1
ATOM 679 C C . PRO A 1 98 ? 20.016 15.008 2.916 1 84.12 98 PRO A C 1
ATOM 681 O O . PRO A 1 98 ? 20.422 15.766 2.031 1 84.12 98 PRO A O 1
ATOM 684 N N . THR A 1 99 ? 20.641 13.867 3.203 1 88.38 99 THR A N 1
ATOM 685 C CA . THR A 1 99 ? 21.906 13.531 2.547 1 88.38 99 THR A CA 1
ATOM 686 C C . THR A 1 99 ? 21.734 12.328 1.626 1 88.38 99 THR A C 1
ATOM 688 O O . THR A 1 99 ? 22.719 11.781 1.125 1 88.38 99 THR A O 1
ATOM 691 N N . ALA A 1 100 ? 20.531 11.945 1.496 1 92.56 100 ALA A N 1
ATOM 692 C CA . ALA A 1 100 ? 20.281 10.812 0.609 1 92.56 100 ALA A CA 1
ATOM 693 C C . ALA A 1 100 ? 20.484 11.203 -0.851 1 92.56 100 ALA A C 1
ATOM 695 O O . ALA A 1 100 ? 20.266 12.352 -1.23 1 92.56 100 ALA A O 1
ATOM 696 N N . GLN A 1 101 ? 20.906 10.258 -1.641 1 96.69 101 GLN A N 1
ATOM 697 C CA . GLN A 1 101 ? 21 10.484 -3.078 1 96.69 101 GLN A CA 1
ATOM 698 C C . GLN A 1 101 ? 19.625 10.648 -3.705 1 96.69 101 GLN A C 1
ATOM 700 O O . GLN A 1 101 ? 18.609 10.469 -3.033 1 96.69 101 GLN A O 1
ATOM 705 N N . ARG A 1 102 ? 19.609 11.016 -4.941 1 96.38 102 ARG A N 1
ATOM 706 C CA . ARG A 1 102 ? 18.391 11.492 -5.582 1 96.38 102 ARG A CA 1
ATOM 707 C C . ARG A 1 102 ? 17.359 10.375 -5.699 1 96.38 102 ARG A C 1
ATOM 709 O O . ARG A 1 102 ? 16.156 10.609 -5.539 1 96.38 102 ARG A O 1
ATOM 716 N N . TYR A 1 103 ? 17.797 9.164 -6 1 98.19 103 TYR A N 1
ATOM 717 C CA . TYR A 1 103 ? 16.844 8.102 -6.25 1 98.19 103 TYR A CA 1
ATOM 718 C C . TYR A 1 103 ? 16.797 7.117 -5.082 1 98.19 103 TYR A C 1
ATOM 720 O O . TYR A 1 103 ? 17.844 6.789 -4.504 1 98.19 103 TYR A O 1
ATOM 728 N N . LEU A 1 104 ? 15.625 6.715 -4.77 1 98.12 104 LEU A N 1
ATOM 729 C CA . LEU A 1 104 ? 15.375 5.703 -3.746 1 98.12 104 LEU A CA 1
ATOM 730 C C . LEU A 1 104 ? 14.711 4.473 -4.352 1 98.12 104 LEU A C 1
ATOM 732 O O . LEU A 1 104 ? 14.062 4.562 -5.395 1 98.12 104 LEU A O 1
ATOM 736 N N . ARG A 1 105 ? 14.906 3.328 -3.703 1 98.69 105 ARG A N 1
ATOM 737 C CA . ARG A 1 105 ? 14.094 2.15 -3.984 1 98.69 105 ARG A CA 1
ATOM 738 C C . ARG A 1 105 ? 13.883 1.319 -2.725 1 98.69 105 ARG A C 1
ATOM 740 O O . ARG A 1 105 ? 14.648 1.427 -1.766 1 98.69 105 ARG A O 1
ATOM 747 N N . VAL A 1 106 ? 12.852 0.579 -2.713 1 98.81 106 VAL A N 1
ATOM 748 C CA . VAL A 1 106 ? 12.594 -0.35 -1.617 1 98.81 106 VAL A CA 1
ATOM 749 C C . VAL A 1 106 ? 13.156 -1.726 -1.96 1 98.81 106 VAL A C 1
ATOM 751 O O . VAL A 1 106 ? 12.984 -2.217 -3.076 1 98.81 106 VAL A O 1
ATOM 754 N N . VAL A 1 107 ? 13.883 -2.266 -1.094 1 98.88 107 VAL A N 1
ATOM 755 C CA . VAL A 1 107 ? 14.289 -3.668 -1.134 1 98.88 107 VAL A CA 1
ATOM 756 C C . VAL A 1 107 ? 13.469 -4.469 -0.129 1 98.88 107 VAL A C 1
ATOM 758 O O . VAL A 1 107 ? 13.523 -4.211 1.076 1 98.88 107 VAL A O 1
ATOM 761 N N . GLU A 1 108 ? 12.703 -5.395 -0.639 1 98.81 108 GLU A N 1
ATOM 762 C CA . GLU A 1 108 ? 11.805 -6.219 0.162 1 98.81 108 GLU A CA 1
ATOM 763 C C . GLU A 1 108 ? 12.281 -7.668 0.215 1 98.81 108 GLU A C 1
ATOM 765 O O . GLU A 1 108 ? 12.617 -8.258 -0.816 1 98.81 108 GLU A O 1
ATOM 770 N N . THR A 1 109 ? 12.391 -8.188 1.431 1 98.88 109 THR A N 1
ATOM 771 C CA . THR A 1 109 ? 12.797 -9.578 1.619 1 98.88 109 THR A CA 1
ATOM 772 C C . THR A 1 109 ? 11.727 -10.359 2.369 1 98.88 109 THR A C 1
ATOM 774 O O . THR A 1 109 ? 11.289 -9.953 3.447 1 98.88 109 THR A O 1
ATOM 777 N N . VAL A 1 110 ? 11.328 -11.523 1.816 1 98.81 110 VAL A N 1
ATOM 778 C CA . VAL A 1 110 ? 10.305 -12.383 2.406 1 98.81 110 VAL A CA 1
ATOM 779 C C . VAL A 1 110 ? 10.93 -13.711 2.824 1 98.81 110 VAL A C 1
ATOM 781 O O . VAL A 1 110 ? 11.656 -14.336 2.047 1 98.81 110 VAL A O 1
ATOM 784 N N . ALA A 1 111 ? 10.672 -14.023 4.031 1 98.75 111 ALA A N 1
ATOM 785 C CA . ALA A 1 111 ? 11.047 -15.344 4.551 1 98.75 111 ALA A CA 1
ATOM 786 C C . ALA A 1 111 ? 9.812 -16.125 5.004 1 98.75 111 ALA A C 1
ATOM 788 O O . ALA A 1 111 ? 8.977 -15.594 5.738 1 98.75 111 ALA A O 1
ATOM 789 N N . LEU A 1 112 ? 9.703 -17.344 4.527 1 98.56 112 LEU A N 1
ATOM 790 C CA . LEU A 1 112 ? 8.648 -18.281 4.914 1 98.56 112 LEU A CA 1
ATOM 791 C C . LEU A 1 112 ? 9.242 -19.609 5.332 1 98.56 112 LEU A C 1
ATOM 793 O O . LEU A 1 112 ? 10.055 -20.188 4.602 1 98.56 112 LEU A O 1
ATOM 797 N N . THR A 1 113 ? 8.852 -20.031 6.469 1 98.12 113 THR A N 1
ATOM 798 C CA . THR A 1 113 ? 9.359 -21.297 6.98 1 98.12 113 THR A CA 1
ATOM 799 C C . THR A 1 113 ? 8.297 -22.391 6.867 1 98.12 113 THR A C 1
ATOM 801 O O . THR A 1 113 ? 7.156 -22.203 7.297 1 98.12 113 THR A O 1
ATOM 804 N N . GLY A 1 114 ? 8.688 -23.484 6.266 1 97.69 114 GLY A N 1
ATOM 805 C CA . GLY A 1 114 ? 7.77 -24.609 6.137 1 97.69 114 GLY A CA 1
ATOM 806 C C . GLY A 1 114 ? 6.691 -24.375 5.098 1 97.69 114 GLY A C 1
ATOM 807 O O . GLY A 1 114 ? 6.801 -23.469 4.266 1 97.69 114 GLY A O 1
ATOM 808 N N . GLY A 1 115 ? 5.703 -25.344 5.02 1 96.81 115 GLY A N 1
ATOM 809 C CA . GLY A 1 115 ? 4.57 -25.25 4.109 1 96.81 115 GLY A CA 1
ATOM 810 C C . GLY A 1 115 ? 4.863 -25.828 2.734 1 96.81 115 GLY A C 1
ATOM 811 O O . GLY A 1 115 ? 5.98 -26.266 2.469 1 96.81 115 GLY A O 1
ATOM 812 N N . THR A 1 116 ? 3.848 -25.828 1.93 1 97.62 116 THR A N 1
ATOM 813 C CA . THR A 1 116 ? 3.949 -26.312 0.556 1 97.62 116 THR A CA 1
ATOM 814 C C . THR A 1 116 ? 3.812 -25.156 -0.432 1 97.62 116 THR A C 1
ATOM 816 O O . THR A 1 116 ? 2.719 -24.625 -0.622 1 97.62 116 THR A O 1
ATOM 819 N N . SER A 1 117 ? 4.93 -24.797 -1.043 1 97.06 117 SER A N 1
ATOM 820 C CA . SER A 1 117 ? 4.992 -23.703 -1.995 1 97.06 117 SER A CA 1
ATOM 821 C C . SER A 1 117 ? 4.359 -22.438 -1.422 1 97.06 117 SER A C 1
ATOM 823 O O . SER A 1 117 ? 3.459 -21.859 -2.031 1 97.06 117 SER A O 1
ATOM 825 N N . PRO A 1 118 ? 4.801 -22.062 -0.286 1 97.94 118 PRO A N 1
ATOM 826 C CA . PRO A 1 118 ? 4.133 -20.953 0.401 1 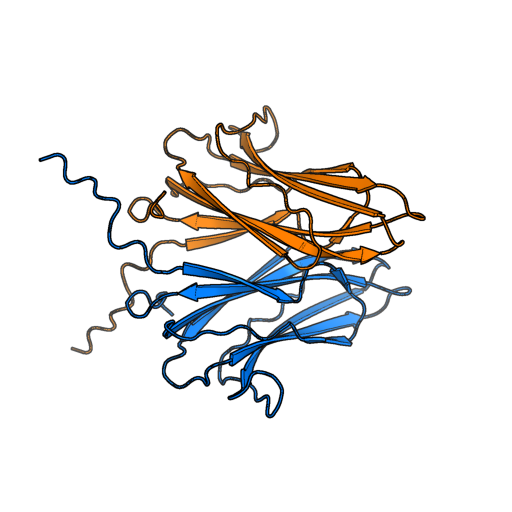97.94 118 PRO A CA 1
ATOM 827 C C . PRO A 1 118 ? 4.348 -19.609 -0.291 1 97.94 118 PRO A C 1
ATOM 829 O O . PRO A 1 118 ? 5.387 -19.406 -0.922 1 97.94 118 PRO A O 1
ATOM 832 N N . THR A 1 119 ? 3.375 -18.688 -0.215 1 98.31 119 THR A N 1
ATOM 833 C CA . THR A 1 119 ? 3.463 -17.312 -0.656 1 98.31 119 THR A CA 1
ATOM 834 C C . THR A 1 119 ? 2.889 -16.359 0.399 1 98.31 119 THR A C 1
ATOM 836 O O . THR A 1 119 ? 2.209 -16.812 1.328 1 98.31 119 THR A O 1
ATOM 839 N N . LEU A 1 120 ? 3.195 -15.172 0.344 1 98.69 120 LEU A N 1
ATOM 840 C CA . LEU A 1 120 ? 2.711 -14.102 1.21 1 98.69 120 LEU A CA 1
ATOM 841 C C . LEU A 1 120 ? 2.291 -12.883 0.389 1 98.69 120 LEU A C 1
ATOM 843 O O . LEU A 1 120 ? 3.027 -12.445 -0.497 1 98.69 120 LEU A O 1
ATOM 847 N N . GLY A 1 121 ? 1.052 -12.398 0.584 1 98.75 121 GLY A N 1
ATOM 848 C CA . GLY A 1 121 ? 0.795 -11.07 0.055 1 98.75 121 GLY A CA 1
ATOM 849 C C . GLY A 1 121 ? 1.744 -10.016 0.597 1 98.75 121 GLY A C 1
ATOM 850 O O . GLY A 1 121 ? 1.979 -9.945 1.805 1 98.75 121 GLY A O 1
ATOM 851 N N . ALA A 1 122 ? 2.332 -9.234 -0.257 1 98.81 122 ALA A N 1
ATOM 852 C CA . ALA A 1 122 ? 3.307 -8.234 0.181 1 98.81 122 ALA A CA 1
ATOM 853 C C . ALA A 1 122 ? 3.26 -6.996 -0.708 1 98.81 122 ALA A C 1
ATOM 855 O O . ALA A 1 122 ? 2.965 -7.094 -1.902 1 98.81 122 ALA A O 1
ATOM 856 N N . SER A 1 123 ? 3.473 -5.902 -0.189 1 98.69 123 SER A N 1
ATOM 857 C CA . SER A 1 123 ? 3.582 -4.625 -0.883 1 98.69 123 SER A CA 1
ATOM 858 C C . SER A 1 123 ? 4.273 -3.58 -0.014 1 98.69 123 SER A C 1
ATOM 860 O O . SER A 1 123 ? 4.406 -3.762 1.198 1 98.69 123 SER A O 1
ATOM 862 N N . SER A 1 124 ? 4.754 -2.602 -0.651 1 98.31 124 SER A N 1
ATOM 863 C CA . SER A 1 124 ? 5.277 -1.448 0.074 1 98.31 124 SER A CA 1
ATOM 864 C C . SER A 1 124 ? 4.965 -0.148 -0.659 1 98.31 124 SER A C 1
ATOM 866 O O . SER A 1 124 ? 4.598 -0.164 -1.835 1 98.31 124 SER A O 1
ATOM 868 N N . LEU A 1 125 ? 5.043 0.931 0.044 1 96.38 125 LEU A N 1
ATOM 869 C CA . LEU A 1 125 ? 4.82 2.279 -0.465 1 96.38 125 LEU A CA 1
ATOM 870 C C . LEU A 1 125 ? 5.785 3.27 0.177 1 96.38 125 LEU A C 1
ATOM 872 O O . LEU A 1 125 ? 6.27 3.041 1.288 1 96.38 125 LEU A O 1
ATOM 876 N N . ILE A 1 126 ? 6.09 4.312 -0.592 1 93.88 126 ILE A N 1
ATOM 877 C CA . ILE A 1 126 ? 6.859 5.438 -0.072 1 93.88 126 ILE A CA 1
ATOM 878 C C . ILE A 1 126 ? 6.008 6.703 -0.108 1 93.88 126 ILE A C 1
ATOM 880 O O . ILE A 1 126 ? 5.492 7.082 -1.162 1 93.88 126 ILE A O 1
ATOM 884 N N . VAL A 1 127 ? 5.781 7.289 1 1 88.69 127 VAL A N 1
ATOM 885 C CA . VAL A 1 127 ? 5.148 8.602 1.072 1 88.69 127 VAL A CA 1
ATOM 886 C C . VAL A 1 127 ? 6.215 9.688 1.199 1 88.69 127 VAL A C 1
ATOM 888 O O . VAL A 1 127 ? 6.855 9.812 2.244 1 88.69 127 VAL A O 1
ATOM 891 N N . LEU A 1 128 ? 6.426 10.477 0.129 1 88.44 128 LEU A N 1
ATOM 892 C CA . LEU A 1 128 ? 7.402 11.555 0.118 1 88.44 128 LEU A CA 1
ATOM 893 C C . LEU A 1 128 ? 6.844 12.805 0.793 1 88.44 128 LEU A C 1
ATOM 895 O O . LEU A 1 128 ? 5.707 13.203 0.523 1 88.44 128 LEU A O 1
ATOM 899 N N . CYS A 1 129 ? 7.621 13.289 1.688 1 80.38 129 CYS A N 1
ATOM 900 C CA . CYS A 1 129 ? 7.184 14.438 2.479 1 80.38 129 CYS A CA 1
ATOM 901 C C . CYS A 1 129 ? 8.133 15.617 2.293 1 80.38 129 CYS A C 1
ATOM 903 O O . CYS A 1 129 ? 9.336 15.43 2.143 1 80.38 129 CYS A O 1
ATOM 905 N N . GLY A 1 130 ? 7.609 16.781 2.012 1 70.94 130 GLY A N 1
ATOM 906 C CA . GLY A 1 130 ? 8.406 17.969 1.786 1 70.94 130 GLY A CA 1
ATOM 907 C C . GLY A 1 130 ? 9.242 18.375 2.986 1 70.94 130 GLY A C 1
ATOM 908 O O . GLY A 1 130 ? 9.219 17.688 4.02 1 70.94 130 GLY A O 1
ATOM 909 N N . PRO A 1 131 ? 10.211 19.391 2.717 1 58.31 131 PRO A N 1
ATOM 910 C CA . PRO A 1 131 ? 11.172 19.844 3.723 1 58.31 131 PRO A CA 1
ATOM 911 C C . PRO A 1 131 ? 10.531 20.109 5.082 1 58.31 131 PRO A C 1
ATOM 913 O O . PRO A 1 131 ? 11.164 19.906 6.121 1 58.31 131 PRO A O 1
ATOM 916 N N . ASP A 1 132 ? 9.508 20.797 5.293 1 49.75 132 ASP A N 1
ATOM 917 C CA . ASP A 1 132 ? 9.148 21.328 6.602 1 49.75 132 ASP A CA 1
ATOM 918 C C . ASP A 1 132 ? 8.422 20.281 7.445 1 49.75 132 ASP A C 1
ATOM 920 O O . ASP A 1 132 ? 8.094 20.531 8.609 1 49.75 132 ASP A O 1
ATOM 924 N N . GLU A 1 133 ? 8.086 19.141 6.848 1 47.56 133 GLU A N 1
ATOM 925 C CA . GLU A 1 133 ? 7.238 18.297 7.691 1 47.56 133 GLU A CA 1
ATOM 926 C C . GLU A 1 133 ? 7.949 17.016 8.078 1 47.56 133 GLU A C 1
ATOM 928 O O . GLU A 1 133 ? 8.055 16.078 7.273 1 47.56 133 GLU A O 1
ATOM 933 N N . ILE A 1 134 ? 9.039 17 8.617 1 42.91 134 ILE A N 1
ATOM 934 C CA . ILE A 1 134 ? 9.617 15.727 9.047 1 42.91 134 ILE A CA 1
ATOM 935 C C . ILE A 1 134 ? 8.711 15.07 10.086 1 42.91 134 ILE A C 1
ATOM 937 O O . ILE A 1 134 ? 8.406 15.672 11.125 1 42.91 134 ILE A O 1
ATOM 941 N N . PRO A 1 135 ? 8.156 13.922 9.766 1 39.03 135 PRO A N 1
ATOM 942 C CA . PRO A 1 135 ? 7.383 13.242 10.805 1 39.03 135 PRO A CA 1
ATOM 943 C C . PRO A 1 135 ? 8.164 13.062 12.102 1 39.03 135 PRO A C 1
ATOM 945 O O . PRO A 1 135 ? 9.398 12.977 12.078 1 39.03 135 PRO A O 1
ATOM 948 N N . ALA A 1 136 ? 7.648 13.414 13.234 1 35.66 136 ALA A N 1
ATOM 949 C CA . ALA A 1 136 ? 8.32 13.375 14.531 1 35.66 136 ALA A CA 1
ATOM 950 C C . ALA A 1 136 ? 8.898 11.984 14.812 1 35.66 136 ALA A C 1
ATOM 952 O O . ALA A 1 136 ? 8.258 10.977 14.523 1 35.66 136 ALA A O 1
ATOM 953 N N . THR A 1 137 ? 10.219 11.562 14.562 1 32.31 137 THR A N 1
ATOM 954 C CA . THR A 1 137 ? 10.891 10.336 14.961 1 32.31 137 THR A CA 1
ATOM 955 C C . THR A 1 137 ? 10.633 10.031 16.438 1 32.31 137 THR A C 1
ATOM 957 O O . THR A 1 137 ? 10.719 10.922 17.281 1 32.31 137 THR A O 1
ATOM 960 N N . MET B 1 1 ? 19.172 24.281 26.688 1 18.8 1 MET B N 1
ATOM 961 C CA . MET B 1 1 ? 17.766 23.922 26.703 1 18.8 1 MET B CA 1
ATOM 962 C C . MET B 1 1 ? 17.312 23.375 25.344 1 18.8 1 MET B C 1
ATOM 964 O O . MET B 1 1 ? 17.297 24.109 24.359 1 18.8 1 MET B O 1
ATOM 968 N N . ASN B 1 2 ? 17.891 22.312 24.797 1 18.86 2 ASN B N 1
ATOM 969 C CA . ASN B 1 2 ? 17.938 21.688 23.484 1 18.86 2 ASN B CA 1
ATOM 970 C C . ASN B 1 2 ? 16.547 21.266 23.016 1 18.86 2 ASN B C 1
ATOM 972 O O . ASN B 1 2 ? 15.859 20.516 23.688 1 18.86 2 ASN B O 1
ATOM 976 N N . ALA B 1 3 ? 15.695 22.344 22.625 1 22.45 3 ALA B N 1
ATOM 977 C CA . ALA B 1 3 ? 14.297 22.328 22.172 1 22.45 3 ALA B CA 1
ATOM 978 C C . ALA B 1 3 ? 14.031 21.141 21.266 1 22.45 3 ALA B C 1
ATOM 980 O O . ALA B 1 3 ? 14.555 21.062 20.156 1 22.45 3 ALA B O 1
ATOM 981 N N . ASN B 1 4 ? 14.117 19.906 21.719 1 22.83 4 ASN B N 1
ATOM 982 C CA . ASN B 1 4 ? 13.852 18.594 21.156 1 22.83 4 ASN B CA 1
ATOM 983 C C . ASN B 1 4 ? 12.516 18.562 20.422 1 22.83 4 ASN B C 1
ATOM 985 O O . ASN B 1 4 ? 11.453 18.672 21.047 1 22.83 4 ASN B O 1
ATOM 989 N N . SER B 1 5 ? 12.258 19.453 19.484 1 26.48 5 SER B N 1
ATOM 990 C CA . SER B 1 5 ? 11.18 19.859 18.594 1 26.48 5 SER B CA 1
ATOM 991 C C . SER B 1 5 ? 10.336 18.672 18.156 1 26.48 5 SER B C 1
ATOM 993 O O . SER B 1 5 ? 10.664 17.984 17.188 1 26.48 5 SER B O 1
ATOM 995 N N . THR B 1 6 ? 10.195 17.547 18.906 1 26.5 6 THR B N 1
ATOM 996 C CA . THR B 1 6 ? 9.531 16.25 18.891 1 26.5 6 THR B CA 1
ATOM 997 C C . THR B 1 6 ? 8.055 16.406 18.531 1 26.5 6 THR B C 1
ATOM 999 O O . THR B 1 6 ? 7.324 15.414 18.469 1 26.5 6 THR B O 1
ATOM 1002 N N . ASP B 1 7 ? 7.324 17.453 18.938 1 27.72 7 ASP B N 1
ATOM 1003 C CA . ASP B 1 7 ? 5.984 17.594 19.484 1 27.72 7 ASP B CA 1
ATOM 1004 C C . ASP B 1 7 ? 4.918 17.281 18.453 1 27.72 7 ASP B C 1
ATOM 1006 O O . ASP B 1 7 ? 4.012 16.484 18.703 1 27.72 7 ASP B O 1
ATOM 1010 N N . ALA B 1 8 ? 4.281 18.312 17.75 1 30.73 8 ALA B N 1
ATOM 1011 C CA . ALA B 1 8 ? 2.926 18.453 17.219 1 30.73 8 ALA B CA 1
ATOM 1012 C C . ALA B 1 8 ? 2.689 17.484 16.062 1 30.73 8 ALA B C 1
ATOM 1014 O O . ALA B 1 8 ? 2.68 17.906 14.898 1 30.73 8 ALA B O 1
ATOM 1015 N N . GLY B 1 9 ? 3.461 16.453 15.781 1 38.94 9 GLY B N 1
ATOM 1016 C CA . GLY B 1 9 ? 3.445 15.555 14.641 1 38.94 9 GLY B CA 1
ATOM 1017 C C . GLY B 1 9 ? 2.055 15.047 14.297 1 38.94 9 GLY B C 1
ATOM 1018 O O . GLY B 1 9 ? 1.277 14.703 15.188 1 38.94 9 GLY B O 1
ATOM 1019 N N . VAL B 1 10 ? 1.401 15.727 13.258 1 47.28 10 VAL B N 1
ATOM 1020 C CA . VAL B 1 10 ? 0.105 15.359 12.703 1 47.28 10 VAL B CA 1
ATOM 1021 C C . VAL B 1 10 ? -0.114 13.852 12.859 1 47.28 10 VAL B C 1
ATOM 1023 O O . VAL B 1 10 ? 0.752 13.055 12.508 1 47.28 10 VAL B O 1
ATOM 1026 N N . LEU B 1 11 ? -0.893 13.516 13.914 1 52.31 11 LEU B N 1
ATOM 1027 C CA . LEU B 1 11 ? -1.316 12.133 14.133 1 52.31 11 LEU B CA 1
ATOM 1028 C C . LEU B 1 11 ? -1.619 11.445 12.805 1 52.31 11 LEU B C 1
ATOM 1030 O O . LEU B 1 11 ? -2.523 11.859 12.078 1 52.31 11 LEU B O 1
ATOM 1034 N N . VAL B 1 12 ? -0.652 10.93 12.312 1 70.88 12 VAL B N 1
ATOM 1035 C CA . VAL B 1 12 ? -0.894 10.133 11.109 1 70.88 12 VAL B CA 1
ATOM 1036 C C . VAL B 1 12 ? -0.856 8.648 11.453 1 70.88 12 VAL B C 1
ATOM 1038 O O . VAL B 1 12 ? 0.062 8.188 12.133 1 70.88 12 VAL B O 1
ATOM 1041 N N . GLY B 1 13 ? -1.993 7.98 11.352 1 80.5 13 GLY B N 1
ATOM 1042 C CA . GLY B 1 13 ? -2.084 6.531 11.438 1 80.5 13 GLY B CA 1
ATOM 1043 C C . GLY B 1 13 ? -2.24 5.863 10.086 1 80.5 13 GLY B C 1
ATOM 1044 O O . GLY B 1 13 ? -3.059 6.289 9.266 1 80.5 13 GLY B O 1
ATOM 1045 N N . ILE B 1 14 ? -1.289 4.992 9.812 1 88.62 14 ILE B N 1
ATOM 1046 C CA . ILE B 1 14 ? -1.427 4.215 8.578 1 88.62 14 ILE B CA 1
ATOM 1047 C C . ILE B 1 14 ? -2.07 2.865 8.898 1 88.62 14 ILE B C 1
ATOM 1049 O O . ILE B 1 14 ? -1.628 2.156 9.805 1 88.62 14 ILE B O 1
ATOM 1053 N N . ARG B 1 15 ? -3.121 2.586 8.211 1 93.62 15 ARG B N 1
ATOM 1054 C CA . ARG B 1 15 ? -3.865 1.344 8.398 1 93.62 15 ARG B CA 1
ATOM 1055 C C . ARG B 1 15 ? -4.02 0.593 7.078 1 93.62 15 ARG B C 1
ATOM 1057 O O . ARG B 1 15 ? -4.199 1.207 6.027 1 93.62 15 ARG B O 1
ATOM 1064 N N . PRO B 1 16 ? -3.951 -0.707 7.211 1 96.06 16 PRO B N 1
ATOM 1065 C CA . PRO B 1 16 ? -4.234 -1.454 5.984 1 96.06 16 PRO B CA 1
ATOM 1066 C C . PRO B 1 16 ? -5.684 -1.304 5.527 1 96.06 16 PRO B C 1
ATOM 1068 O O . PRO B 1 16 ? -6.602 -1.311 6.352 1 96.06 16 PRO B O 1
ATOM 1071 N N . GLY B 1 17 ? -5.832 -0.913 4.277 1 97.75 17 GLY B N 1
ATOM 1072 C CA . GLY B 1 17 ? -7.094 -1.224 3.621 1 97.75 17 GLY B CA 1
ATOM 1073 C C . GLY B 1 17 ? -7.207 -2.678 3.207 1 97.75 17 GLY B C 1
ATOM 1074 O O . GLY B 1 17 ? -7.039 -3.578 4.031 1 97.75 17 GLY B O 1
ATOM 1075 N N . THR B 1 18 ? -7.508 -2.854 1.883 1 98.75 18 THR B N 1
ATOM 1076 C CA . THR B 1 18 ? -7.402 -4.223 1.395 1 98.75 18 THR B CA 1
ATOM 1077 C C . THR B 1 18 ? -5.941 -4.668 1.335 1 98.75 18 THR B C 1
ATOM 1079 O O . THR B 1 18 ? -5.086 -3.928 0.846 1 98.75 18 THR B O 1
ATOM 1082 N N . VAL B 1 19 ? -5.68 -5.809 1.858 1 98.56 19 VAL B N 1
ATOM 1083 C CA . VAL B 1 19 ? -4.301 -6.262 2.02 1 98.56 19 VAL B CA 1
ATOM 1084 C C . VAL B 1 19 ? -3.752 -6.734 0.675 1 98.56 19 VAL B C 1
ATOM 1086 O O . VAL B 1 19 ? -4.516 -7.102 -0.22 1 98.56 19 VAL B O 1
ATOM 1089 N N . PRO B 1 20 ? -2.41 -6.691 0.514 1 98.75 20 PRO B N 1
ATOM 1090 C CA . PRO B 1 20 ? -1.826 -7.098 -0.766 1 98.75 20 PRO B CA 1
ATOM 1091 C C . PRO B 1 20 ? -2.146 -8.547 -1.126 1 98.75 20 PRO B C 1
ATOM 1093 O O . PRO B 1 20 ? -2.051 -9.438 -0.274 1 98.75 20 PRO B O 1
ATOM 1096 N N . ALA B 1 21 ? -2.465 -8.812 -2.312 1 98.44 21 ALA B N 1
ATOM 1097 C CA . ALA B 1 21 ? -2.795 -10.133 -2.846 1 98.44 21 ALA B CA 1
ATOM 1098 C C . ALA B 1 21 ? -2.814 -10.117 -4.371 1 98.44 21 ALA B C 1
ATOM 1100 O O . ALA B 1 21 ? -2.877 -9.055 -4.988 1 98.44 21 ALA B O 1
ATOM 1101 N N . ALA B 1 22 ? -2.59 -11.195 -4.941 1 98.19 22 ALA B N 1
ATOM 1102 C CA . ALA B 1 22 ? -3.023 -11.406 -6.32 1 98.19 22 ALA B CA 1
ATOM 1103 C C . ALA B 1 22 ? -4.512 -11.727 -6.383 1 98.19 22 ALA B C 1
ATOM 1105 O O . ALA B 1 22 ? -4.949 -12.766 -5.867 1 98.19 22 ALA B O 1
ATOM 1106 N N . VAL B 1 23 ? -5.285 -10.914 -6.98 1 98.12 23 VAL B N 1
ATOM 1107 C CA . VAL B 1 23 ? -6.734 -11.016 -6.855 1 98.12 23 VAL B CA 1
ATOM 1108 C C . VAL B 1 23 ? -7.352 -11.273 -8.227 1 98.12 23 VAL B C 1
ATOM 1110 O O . VAL B 1 23 ? -6.871 -10.758 -9.242 1 98.12 23 VAL B O 1
ATOM 1113 N N . SER B 1 24 ? -8.375 -12.086 -8.242 1 98 24 SER B N 1
ATOM 1114 C CA . SER B 1 24 ? -9.18 -12.289 -9.445 1 98 24 SER B CA 1
ATOM 1115 C C . SER B 1 24 ? -10.312 -11.266 -9.531 1 98 24 SER B C 1
ATOM 1117 O O . SER B 1 24 ? -10.5 -10.469 -8.617 1 98 24 SER B O 1
ATOM 1119 N N . VAL B 1 25 ? -11.016 -11.273 -10.703 1 98.31 25 VAL B N 1
ATOM 1120 C CA . VAL B 1 25 ? -12.164 -10.398 -10.914 1 98.31 25 VAL B CA 1
ATOM 1121 C C . VAL B 1 25 ? -13.125 -10.516 -9.734 1 98.31 25 VAL B C 1
ATOM 1123 O O . VAL B 1 25 ? -13.398 -11.609 -9.25 1 98.31 25 VAL B O 1
ATOM 1126 N N . GLY B 1 26 ? -13.617 -9.391 -9.227 1 98.38 26 GLY B N 1
ATOM 1127 C CA . GLY B 1 26 ? -14.562 -9.406 -8.125 1 98.38 26 GLY B CA 1
ATOM 1128 C C . GLY B 1 26 ? -14.383 -8.242 -7.164 1 98.38 26 GLY B C 1
ATOM 1129 O O . GLY B 1 26 ? -13.688 -7.281 -7.477 1 98.38 26 GLY B O 1
ATOM 1130 N N . THR B 1 27 ? -15.109 -8.289 -6.117 1 98.56 27 THR B N 1
ATOM 1131 C CA . THR B 1 27 ? -15.07 -7.266 -5.074 1 98.56 27 THR B CA 1
ATOM 1132 C C . THR B 1 27 ? -14.562 -7.855 -3.762 1 98.56 27 THR B C 1
ATOM 1134 O O . THR B 1 27 ? -14.914 -8.984 -3.408 1 98.56 27 THR B O 1
ATOM 1137 N N . ARG B 1 28 ? -13.719 -7.125 -3.078 1 97.75 28 ARG B N 1
ATOM 1138 C CA . ARG B 1 28 ? -13.312 -7.504 -1.727 1 97.75 28 ARG B CA 1
ATOM 1139 C C . ARG B 1 28 ? -13.32 -6.293 -0.795 1 97.75 28 ARG B C 1
ATOM 1141 O O . ARG B 1 28 ? -13.117 -5.16 -1.238 1 97.75 28 ARG B O 1
ATOM 1148 N N . ASN B 1 29 ? -13.539 -6.551 0.493 1 98.56 29 ASN B N 1
ATOM 1149 C CA . ASN B 1 29 ? -13.57 -5.52 1.525 1 98.56 29 ASN B CA 1
ATOM 1150 C C . ASN B 1 29 ? -12.391 -5.648 2.48 1 98.56 29 ASN B C 1
ATOM 1152 O O . ASN B 1 29 ? -11.953 -6.758 2.793 1 98.56 29 ASN B O 1
ATOM 1156 N N . SER B 1 30 ? -11.953 -4.531 2.936 1 98.5 30 SER B N 1
ATOM 1157 C CA . SER B 1 30 ? -10.945 -4.539 3.994 1 98.5 30 SER B CA 1
ATOM 1158 C C . SER B 1 30 ? -11.586 -4.785 5.359 1 98.5 30 SER B C 1
ATOM 1160 O O . SER B 1 30 ? -12.812 -4.762 5.488 1 98.5 30 SER B O 1
ATOM 1162 N N . ALA B 1 31 ? -10.688 -5.066 6.348 1 97.44 31 ALA B N 1
ATOM 1163 C CA . ALA B 1 31 ? -11.133 -5 7.738 1 97.44 31 ALA B CA 1
ATOM 1164 C C . ALA B 1 31 ? -11.578 -3.586 8.102 1 97.44 31 ALA B C 1
ATOM 1166 O O . ALA B 1 31 ? -11.258 -2.625 7.398 1 97.44 31 ALA B O 1
ATOM 1167 N N . ALA B 1 32 ? -12.344 -3.516 9.188 1 98.31 32 ALA B N 1
ATOM 1168 C CA . ALA B 1 32 ? -12.797 -2.215 9.664 1 98.31 32 ALA B CA 1
ATOM 1169 C C . ALA B 1 32 ? -11.641 -1.41 10.258 1 98.31 32 ALA B C 1
ATOM 1171 O O . ALA B 1 32 ?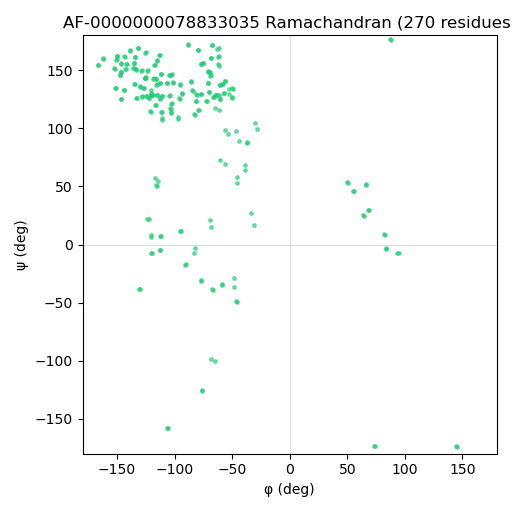 -10.789 -1.96 10.953 1 98.31 32 ALA B O 1
ATOM 1172 N N . VAL B 1 33 ? -11.609 -0.136 9.969 1 97.31 33 VAL B N 1
ATOM 1173 C CA . VAL B 1 33 ? -10.656 0.817 10.523 1 97.31 33 VAL B CA 1
ATOM 1174 C C . VAL B 1 33 ? -11.383 1.808 11.438 1 97.31 33 VAL B C 1
ATOM 1176 O O . VAL B 1 33 ? -12.328 2.467 11.008 1 97.31 33 VAL B O 1
ATOM 1179 N N . ASP B 1 34 ? -10.93 1.926 12.633 1 96.06 34 ASP B N 1
ATOM 1180 C CA . ASP B 1 34 ? -11.484 2.914 13.555 1 96.06 34 ASP B CA 1
ATOM 1181 C C . ASP B 1 34 ? -10.852 4.285 13.336 1 96.06 34 ASP B C 1
ATOM 1183 O O . ASP B 1 34 ? -9.664 4.484 13.617 1 96.06 34 ASP B O 1
ATOM 1187 N N . ARG B 1 35 ? -11.633 5.164 12.867 1 93 35 ARG B N 1
ATOM 1188 C CA . ARG B 1 35 ? -11.07 6.473 12.539 1 93 35 ARG B CA 1
ATOM 1189 C C . ARG B 1 35 ? -11.266 7.457 13.688 1 93 35 ARG B C 1
ATOM 1191 O O . ARG B 1 35 ? -11.062 8.664 13.516 1 93 35 ARG B O 1
ATOM 1198 N N . PHE B 1 36 ? -11.664 6.949 14.859 1 88.94 36 PHE B N 1
ATOM 1199 C CA . PHE B 1 36 ? -11.914 7.824 16 1 88.94 36 PHE B CA 1
ATOM 1200 C C . PHE B 1 36 ? -10.734 8.766 16.234 1 88.94 36 PHE B C 1
ATOM 1202 O O . PHE B 1 36 ? -9.586 8.32 16.266 1 88.94 36 PHE B O 1
ATOM 1209 N N . GLY B 1 37 ? -11.039 10.078 16.281 1 85.62 37 GLY B N 1
ATOM 1210 C CA . GLY B 1 37 ? -10.008 11.062 16.578 1 85.62 37 GLY B CA 1
ATOM 1211 C C . GLY B 1 37 ? -9.391 11.656 15.32 1 85.62 37 GLY B C 1
ATOM 1212 O O . GLY B 1 37 ? -8.562 12.57 15.406 1 85.62 37 GLY B O 1
ATOM 1213 N N . PHE B 1 38 ? -9.703 11.164 14.188 1 86.56 38 PHE B N 1
ATOM 1214 C CA . PHE B 1 38 ? -9.188 11.656 12.914 1 86.56 38 PHE B CA 1
ATOM 1215 C C . PHE B 1 38 ? -10.305 12.289 12.094 1 86.56 38 PHE B C 1
ATOM 1217 O O . PHE B 1 38 ? -11.414 11.773 12.039 1 86.56 38 PHE B O 1
ATOM 1224 N N . ASP B 1 39 ? -10.016 13.383 11.453 1 88.19 39 ASP B N 1
ATOM 1225 C CA . ASP B 1 39 ? -11.055 14.109 10.734 1 88.19 39 ASP B CA 1
ATOM 1226 C C . ASP B 1 39 ? -10.82 14.055 9.227 1 88.19 39 ASP B C 1
ATOM 1228 O O . ASP B 1 39 ? -11.602 14.602 8.453 1 88.19 39 ASP B O 1
ATOM 1232 N N . SER B 1 40 ? -9.773 13.508 8.828 1 87.81 40 SER B N 1
ATOM 1233 C CA . SER B 1 40 ? -9.477 13.336 7.41 1 87.81 40 SER B CA 1
ATOM 1234 C C . SER B 1 40 ? -8.617 12.094 7.172 1 87.81 40 SER B C 1
ATOM 1236 O O . SER B 1 40 ? -8.055 11.539 8.109 1 87.81 40 SER B O 1
ATOM 1238 N N . CYS B 1 41 ? -8.641 11.625 5.973 1 89.69 41 CYS B N 1
ATOM 1239 C CA . CYS B 1 41 ? -7.773 10.523 5.594 1 89.69 41 CYS B CA 1
ATOM 1240 C C . CYS B 1 41 ? -7.402 10.602 4.117 1 89.69 41 CYS B C 1
ATOM 1242 O O . CYS B 1 41 ? -7.965 11.406 3.375 1 89.69 41 CYS B O 1
ATOM 1244 N N . VAL B 1 42 ? -6.344 9.883 3.781 1 88.62 42 VAL B N 1
ATOM 1245 C CA . VAL B 1 42 ? -5.965 9.656 2.391 1 88.62 42 VAL B CA 1
ATOM 1246 C C . VAL B 1 42 ? -6.18 8.195 2.027 1 88.62 42 VAL B C 1
ATOM 1248 O O . VAL B 1 42 ? -5.59 7.301 2.641 1 88.62 42 VAL B O 1
ATOM 1251 N N . LEU B 1 43 ? -7.121 7.953 1.121 1 95.38 43 LEU B N 1
ATOM 1252 C CA . LEU B 1 43 ? -7.293 6.625 0.539 1 95.38 43 LEU B CA 1
ATOM 1253 C C . LEU B 1 43 ? -6.289 6.391 -0.585 1 95.38 43 LEU B C 1
ATOM 1255 O O . LEU B 1 43 ? -6.18 7.203 -1.507 1 95.38 43 LEU B O 1
ATOM 1259 N N . THR B 1 44 ? -5.484 5.336 -0.484 1 95.94 44 THR B N 1
ATOM 1260 C CA . THR B 1 44 ? -4.488 4.98 -1.489 1 95.94 44 THR B CA 1
ATOM 1261 C C . THR B 1 44 ? -4.734 3.57 -2.016 1 95.94 44 THR B C 1
ATOM 1263 O O . THR B 1 44 ? -4.934 2.637 -1.237 1 95.94 44 THR B O 1
ATOM 1266 N N . ALA B 1 45 ? -4.84 3.387 -3.281 1 98.56 45 ALA B N 1
ATOM 1267 C CA . ALA B 1 45 ? -4.965 2.092 -3.943 1 98.56 45 ALA B CA 1
ATOM 1268 C C . ALA B 1 45 ? -3.764 1.816 -4.844 1 98.56 45 ALA B C 1
ATOM 1270 O O . ALA B 1 45 ? -3.246 2.727 -5.492 1 98.56 45 ALA B O 1
ATOM 1271 N N . LEU B 1 46 ? -3.338 0.568 -4.879 1 98.5 46 LEU B N 1
ATOM 1272 C CA . LEU B 1 46 ? -2.172 0.15 -5.652 1 98.5 46 LEU B CA 1
ATOM 1273 C C . LEU B 1 46 ? -2.502 -1.057 -6.523 1 98.5 46 LEU B C 1
ATOM 1275 O O . LEU B 1 46 ? -3.164 -1.992 -6.07 1 98.5 46 LEU B O 1
ATOM 1279 N N . THR B 1 47 ? -2.031 -0.984 -7.77 1 98.81 47 THR B N 1
ATOM 1280 C CA . THR B 1 47 ? -2.025 -2.186 -8.594 1 98.81 47 THR B CA 1
ATOM 1281 C C . THR B 1 47 ? -0.613 -2.75 -8.719 1 98.81 47 THR B C 1
ATOM 1283 O O . THR B 1 47 ? 0.367 -2.006 -8.664 1 98.81 47 THR B O 1
ATOM 1286 N N . GLY B 1 48 ? -0.559 -4.047 -8.789 1 98.5 48 GLY B N 1
ATOM 1287 C CA . GLY B 1 48 ? 0.656 -4.75 -9.164 1 98.5 48 GLY B CA 1
ATOM 1288 C C . GLY B 1 48 ? 0.601 -5.324 -10.57 1 98.5 48 GLY B C 1
ATOM 1289 O O . GLY B 1 48 ? -0.129 -4.816 -11.422 1 98.5 48 GLY B O 1
ATOM 1290 N N . THR B 1 49 ? 1.417 -6.289 -10.789 1 97.19 49 THR B N 1
ATOM 1291 C CA . THR B 1 49 ? 1.477 -6.953 -12.086 1 97.19 49 THR B CA 1
ATOM 1292 C C . THR B 1 49 ? 0.201 -7.75 -12.344 1 97.19 49 THR B C 1
ATOM 1294 O O . THR B 1 49 ? -0.41 -8.273 -11.414 1 97.19 49 THR B O 1
ATOM 1297 N N . ALA B 1 50 ? -0.224 -7.805 -13.602 1 97.94 50 ALA B N 1
ATOM 1298 C CA . ALA B 1 50 ? -1.318 -8.672 -14.031 1 97.94 50 ALA B CA 1
ATOM 1299 C C . ALA B 1 50 ? -0.788 -9.992 -14.578 1 97.94 50 ALA B C 1
ATOM 1301 O O . ALA B 1 50 ? 0.216 -10.016 -15.297 1 97.94 50 ALA B O 1
ATOM 1302 N N . THR B 1 51 ? -1.422 -11.047 -14.234 1 97.31 51 THR B N 1
ATOM 1303 C CA . THR B 1 51 ? -1.089 -12.352 -14.797 1 97.31 51 THR B CA 1
ATOM 1304 C C . THR B 1 51 ? -2.236 -12.875 -15.656 1 97.31 51 THR B C 1
ATOM 1306 O O . THR B 1 51 ? -3.359 -12.375 -15.578 1 97.31 51 THR B O 1
ATOM 1309 N N . GLY B 1 52 ? -1.985 -13.867 -16.516 1 97.88 52 GLY B N 1
ATOM 1310 C CA . GLY B 1 52 ? -2.998 -14.477 -17.359 1 97.88 52 GLY B CA 1
ATOM 1311 C C . GLY B 1 52 ? -3.268 -13.703 -18.641 1 97.88 52 GLY B C 1
ATOM 1312 O O . GLY B 1 52 ? -4.121 -14.094 -19.438 1 97.88 52 GLY B O 1
ATOM 1313 N N . ALA B 1 53 ? -2.629 -12.539 -18.828 1 97.19 53 ALA B N 1
ATOM 1314 C CA . ALA B 1 53 ? -2.588 -11.719 -20.031 1 97.19 53 ALA B CA 1
ATOM 1315 C C . ALA B 1 53 ? -3.965 -11.141 -20.344 1 97.19 53 ALA B C 1
ATOM 1317 O O . ALA B 1 53 ? -4.453 -11.266 -21.469 1 97.19 53 ALA B O 1
ATOM 1318 N N . PRO B 1 54 ? -4.633 -10.5 -19.422 1 98.12 54 PRO B N 1
ATOM 1319 C CA . PRO B 1 54 ? -5.871 -9.789 -19.75 1 98.12 54 PRO B CA 1
ATOM 1320 C C . PRO B 1 54 ? -5.652 -8.656 -20.766 1 98.12 54 PRO B C 1
ATOM 1322 O O . PRO B 1 54 ? -4.566 -8.078 -20.812 1 98.12 54 PRO B O 1
ATOM 1325 N N . THR B 1 55 ? -6.629 -8.297 -21.516 1 97.88 55 THR B N 1
ATOM 1326 C CA . THR B 1 55 ? -6.531 -7.23 -22.5 1 97.88 55 THR B CA 1
ATOM 1327 C C . THR B 1 55 ? -6.898 -5.883 -21.891 1 97.88 55 THR B C 1
ATOM 1329 O O . THR B 1 55 ? -6.609 -4.832 -22.469 1 97.88 55 THR B O 1
ATOM 1332 N N . ALA B 1 56 ? -7.535 -5.922 -20.781 1 98.31 56 ALA B N 1
ATOM 1333 C CA . ALA B 1 56 ? -7.867 -4.711 -20.031 1 98.31 56 ALA B CA 1
ATOM 1334 C C . ALA B 1 56 ? -7.984 -5.008 -18.547 1 98.31 56 ALA B C 1
ATOM 1336 O O . ALA B 1 56 ? -8.32 -6.129 -18.156 1 98.31 56 ALA B O 1
ATOM 1337 N N . LEU B 1 57 ? -7.711 -4.035 -17.75 1 98.5 57 LEU B N 1
ATOM 1338 C CA . LEU B 1 57 ? -7.863 -4.164 -16.312 1 98.5 57 LEU B CA 1
ATOM 1339 C C . LEU B 1 57 ? -8.398 -2.873 -15.695 1 98.5 57 LEU B C 1
ATOM 1341 O O . LEU B 1 57 ? -8.242 -1.796 -16.281 1 98.5 57 LEU B O 1
ATOM 1345 N N . SER B 1 58 ? -9.016 -2.965 -14.594 1 98.69 58 SER B N 1
ATOM 1346 C CA . SER B 1 58 ? -9.469 -1.837 -13.781 1 98.69 58 SER B CA 1
ATOM 1347 C C . SER B 1 58 ? -9.508 -2.203 -12.305 1 98.69 58 SER B C 1
ATOM 1349 O O . SER B 1 58 ? -9.93 -3.307 -11.945 1 98.69 58 SER B O 1
ATOM 1351 N N . LEU B 1 59 ? -9.008 -1.347 -11.477 1 98.81 59 LEU B N 1
ATOM 1352 C CA . LEU B 1 59 ? -9.156 -1.451 -10.023 1 98.81 59 LEU B CA 1
ATOM 1353 C C . LEU B 1 59 ? -9.844 -0.217 -9.461 1 98.81 59 LEU B C 1
ATOM 1355 O O . LEU B 1 59 ? -9.312 0.893 -9.539 1 98.81 59 LEU B O 1
ATOM 1359 N N . ALA B 1 60 ? -10.984 -0.399 -8.938 1 98.81 60 ALA B N 1
ATOM 1360 C CA . ALA B 1 60 ? -11.695 0.649 -8.211 1 98.81 60 ALA B CA 1
ATOM 1361 C C . ALA B 1 60 ? -11.602 0.435 -6.707 1 98.81 60 ALA B C 1
ATOM 1363 O O . ALA B 1 60 ? -11.57 -0.704 -6.234 1 98.81 60 ALA B O 1
ATOM 1364 N N . ALA B 1 61 ? -11.555 1.535 -5.977 1 98.81 61 ALA B N 1
ATOM 1365 C CA . ALA B 1 61 ? -11.547 1.499 -4.516 1 98.81 61 ALA B CA 1
ATOM 1366 C C . ALA B 1 61 ? -12.344 2.664 -3.932 1 98.81 61 ALA B C 1
ATOM 1368 O O . ALA B 1 61 ? -12.203 3.805 -4.383 1 98.81 61 ALA B O 1
ATOM 1369 N N . LYS B 1 62 ? -13.18 2.404 -2.996 1 98.75 62 LYS B N 1
ATOM 1370 C CA . LYS B 1 62 ? -13.953 3.439 -2.316 1 98.75 62 LYS B CA 1
ATOM 1371 C C . LYS B 1 62 ? -14.031 3.174 -0.816 1 98.75 62 LYS B C 1
ATOM 1373 O O . LYS B 1 62 ? -13.734 2.066 -0.361 1 98.75 62 LYS B O 1
ATOM 1378 N N . LEU B 1 63 ? -14.484 4.191 -0.049 1 98.69 63 LEU B N 1
ATOM 1379 C CA . LEU B 1 63 ? -14.672 4.039 1.389 1 98.69 63 LEU B CA 1
ATOM 1380 C C . LEU B 1 63 ? -16.141 3.834 1.726 1 98.69 63 LEU B C 1
ATOM 1382 O O . LEU B 1 63 ? -17.016 4.477 1.136 1 98.69 63 LEU B O 1
ATOM 1386 N N . GLN B 1 64 ? -16.344 2.955 2.637 1 98.75 64 GLN B N 1
ATOM 1387 C CA . GLN B 1 64 ? -17.625 2.838 3.318 1 98.75 64 GLN B CA 1
ATOM 1388 C C . GLN B 1 64 ? -17.5 3.176 4.801 1 98.75 64 GLN B C 1
ATOM 1390 O O . GLN B 1 64 ? -16.406 3.129 5.359 1 98.75 64 GLN B O 1
ATOM 1395 N N . GLU B 1 65 ? -18.578 3.521 5.363 1 98.5 65 GLU B N 1
ATOM 1396 C CA . GLU B 1 65 ? -18.641 3.875 6.781 1 98.5 65 GLU B CA 1
ATOM 1397 C C . GLU B 1 65 ? -19.656 3.01 7.523 1 98.5 65 GLU B C 1
ATOM 1399 O O . GLU B 1 65 ? -20.625 2.52 6.926 1 98.5 65 GLU B O 1
ATOM 1404 N N . SER B 1 66 ? -19.438 2.77 8.734 1 98.62 66 SER B N 1
ATOM 1405 C CA . SER B 1 66 ? -20.297 2.01 9.625 1 98.62 66 SER B CA 1
ATOM 1406 C C . SER B 1 66 ? -20.234 2.545 11.055 1 98.62 66 SER B C 1
ATOM 1408 O O . SER B 1 66 ? -19.172 2.994 11.5 1 98.62 66 SER B O 1
ATOM 1410 N N . ALA B 1 67 ? -21.328 2.434 11.766 1 97.75 67 ALA B N 1
ATOM 1411 C CA . ALA B 1 67 ? -21.375 2.92 13.148 1 97.75 67 ALA B CA 1
ATOM 1412 C C . ALA B 1 67 ? -20.672 1.95 14.094 1 97.75 67 ALA B C 1
ATOM 1414 O O . ALA B 1 67 ? -20.078 2.367 15.094 1 97.75 67 ALA B O 1
ATOM 1415 N N . ASP B 1 68 ? -20.719 0.647 13.742 1 97.44 68 ASP B N 1
ATOM 1416 C CA . ASP B 1 68 ? -20.234 -0.331 14.703 1 97.44 68 ASP B CA 1
ATOM 1417 C C . ASP B 1 68 ? -19.078 -1.145 14.125 1 97.44 68 ASP B C 1
ATOM 1419 O O . ASP B 1 68 ? -18.516 -2.006 14.805 1 97.44 68 ASP B O 1
ATOM 1423 N N . GLY B 1 69 ? -18.766 -1.003 12.859 1 97.81 69 GLY B N 1
ATOM 1424 C CA . GLY B 1 69 ? -17.641 -1.693 12.242 1 97.81 69 GLY B CA 1
ATOM 1425 C C . GLY B 1 69 ? -17.984 -3.111 11.82 1 97.81 69 GLY B C 1
ATOM 1426 O O . GLY B 1 69 ? -17.094 -3.875 11.43 1 97.81 69 GLY B O 1
ATOM 1427 N N . GLN B 1 70 ? -19.219 -3.465 11.906 1 97.44 70 GLN B N 1
ATOM 1428 C CA . GLN B 1 70 ? -19.625 -4.828 11.57 1 97.44 70 GLN B CA 1
ATOM 1429 C C . GLN B 1 70 ? -20.797 -4.832 10.602 1 97.44 70 GLN B C 1
ATOM 1431 O O . GLN B 1 70 ? -20.859 -5.656 9.688 1 97.44 70 GLN B O 1
ATOM 1436 N N . ASN B 1 71 ? -21.688 -3.949 10.766 1 97.06 71 ASN B N 1
ATOM 1437 C CA . ASN B 1 71 ? -22.922 -3.914 10.008 1 97.06 71 ASN B CA 1
ATOM 1438 C C . ASN B 1 71 ? -23.219 -2.518 9.453 1 97.06 71 ASN B C 1
ATOM 1440 O O . ASN B 1 71 ? -22.5 -1.563 9.781 1 97.06 71 ASN B O 1
ATOM 1444 N N . GLY B 1 72 ? -24.234 -2.447 8.539 1 98.06 72 GLY B N 1
ATOM 1445 C CA . GLY B 1 72 ? -24.766 -1.168 8.078 1 98.06 72 GLY B CA 1
ATOM 1446 C C . GLY B 1 72 ? -23.766 -0.392 7.23 1 98.06 72 GLY B C 1
ATOM 1447 O O . GLY B 1 72 ? -23.688 0.833 7.332 1 98.06 72 GLY B O 1
ATOM 1448 N N . TRP B 1 73 ? -22.984 -1.012 6.602 1 98.56 73 TRP B N 1
ATOM 1449 C CA . TRP B 1 73 ? -22 -0.362 5.746 1 98.56 73 TRP B CA 1
ATOM 1450 C C . TRP B 1 73 ? -22.688 0.389 4.605 1 98.56 73 TRP B C 1
ATOM 1452 O O . TRP B 1 73 ? -23.531 -0.166 3.908 1 98.56 73 TRP B O 1
ATOM 1462 N N . THR B 1 74 ? -22.312 1.717 4.43 1 98.44 74 THR B N 1
ATOM 1463 C CA . THR B 1 74 ? -22.797 2.547 3.324 1 98.44 74 THR B CA 1
ATOM 1464 C C . THR B 1 74 ? -21.625 3.303 2.684 1 98.44 74 THR B C 1
ATOM 1466 O O . THR B 1 74 ? -20.656 3.65 3.359 1 98.44 74 THR B O 1
ATOM 1469 N N . ASP B 1 75 ? -21.766 3.564 1.423 1 98.38 75 ASP B N 1
ATOM 1470 C CA . ASP B 1 75 ? -20.734 4.305 0.72 1 98.38 75 ASP B CA 1
ATOM 1471 C C . ASP B 1 75 ? -20.547 5.703 1.308 1 98.38 75 ASP B C 1
ATOM 1473 O O . ASP B 1 75 ? -21.531 6.395 1.581 1 98.38 75 ASP B O 1
ATOM 1477 N N . LEU B 1 76 ? -19.359 6.105 1.636 1 97.56 76 LEU B N 1
ATOM 1478 C CA . LEU B 1 76 ? -19.078 7.508 1.925 1 97.56 76 LEU B CA 1
ATOM 1479 C C . LEU B 1 76 ? -19.094 8.344 0.648 1 97.56 76 LEU B C 1
ATOM 1481 O O . LEU B 1 76 ? -18.359 8.047 -0.301 1 97.56 76 LEU B O 1
ATOM 1485 N N . PRO B 1 77 ? -19.922 9.359 0.613 1 95.12 77 PRO B N 1
ATOM 1486 C CA . PRO B 1 77 ? -20 10.141 -0.623 1 95.12 77 PRO B CA 1
ATOM 1487 C C . PRO B 1 77 ? -18.656 10.734 -1.046 1 95.12 77 PRO B C 1
ATOM 1489 O O . PRO B 1 77 ? -17.875 11.156 -0.196 1 95.12 77 PRO B O 1
ATOM 1492 N N . ASP B 1 78 ? -18.297 10.719 -2.293 1 94.5 78 ASP B N 1
ATOM 1493 C CA . ASP B 1 78 ? -17.141 11.336 -2.92 1 94.5 78 ASP B CA 1
ATOM 1494 C C . ASP B 1 78 ? -15.844 10.727 -2.389 1 94.5 78 ASP B C 1
ATOM 1496 O O . ASP B 1 78 ? -14.812 11.398 -2.336 1 94.5 78 ASP B O 1
ATOM 1500 N N . ALA B 1 79 ? -15.93 9.484 -1.906 1 97.25 79 ALA B N 1
ATOM 1501 C CA . ALA B 1 79 ? -14.758 8.836 -1.33 1 97.25 79 ALA B CA 1
ATOM 1502 C C . ALA B 1 79 ? -14.352 7.617 -2.148 1 97.25 79 ALA B C 1
ATOM 1504 O O . ALA B 1 79 ? -14.156 6.531 -1.598 1 97.25 79 ALA B O 1
ATOM 1505 N N . ALA B 1 80 ? -14.211 7.816 -3.408 1 98.44 80 ALA B N 1
ATOM 1506 C CA . ALA B 1 80 ? -13.727 6.812 -4.348 1 98.44 80 ALA B CA 1
ATOM 1507 C C . ALA B 1 80 ? -12.562 7.359 -5.18 1 98.44 80 ALA B C 1
ATOM 1509 O O . ALA B 1 80 ? -12.625 8.484 -5.672 1 98.44 80 ALA B O 1
ATOM 1510 N N . VAL B 1 81 ? -11.539 6.547 -5.301 1 98 81 VAL B N 1
ATOM 1511 C CA . VAL B 1 81 ? -10.43 6.965 -6.148 1 98 81 VAL B CA 1
ATOM 1512 C C . VAL B 1 81 ? -10.812 6.824 -7.621 1 98 81 VAL B C 1
ATOM 1514 O O . VAL B 1 81 ? -11.734 6.07 -7.957 1 98 81 VAL B O 1
ATOM 1517 N N . VAL B 1 82 ? -10.125 7.613 -8.461 1 97.62 82 VAL B N 1
ATOM 1518 C CA . VAL B 1 82 ? -10.211 7.32 -9.891 1 97.62 82 VAL B CA 1
ATOM 1519 C C . VAL B 1 82 ? -9.688 5.91 -10.156 1 97.62 82 VAL B C 1
ATOM 1521 O O . VAL B 1 82 ? -8.594 5.555 -9.727 1 97.62 82 VAL B O 1
ATOM 1524 N N . PRO B 1 83 ? -10.5 5.074 -10.805 1 98.62 83 PRO B N 1
ATOM 1525 C CA . PRO B 1 83 ? -10.055 3.695 -11.023 1 98.62 83 PRO B CA 1
ATOM 1526 C C . PRO B 1 83 ? -8.719 3.613 -11.758 1 98.62 83 PRO B C 1
ATOM 1528 O O . PRO B 1 83 ? -8.461 4.398 -12.672 1 98.62 83 PRO B O 1
ATOM 1531 N N . LEU B 1 84 ? -7.922 2.676 -11.32 1 98.69 84 LEU B N 1
ATOM 1532 C CA . LEU B 1 84 ? -6.648 2.395 -11.984 1 98.69 84 LEU B CA 1
ATOM 1533 C C . LEU B 1 84 ? -6.844 1.442 -13.156 1 98.69 84 LEU B C 1
ATOM 1535 O O . LEU B 1 84 ? -7.48 0.396 -13.016 1 98.69 84 LEU B O 1
ATOM 1539 N N . THR B 1 85 ? -6.246 1.779 -14.305 1 98.56 85 THR B N 1
ATOM 1540 C CA . THR B 1 85 ? -6.453 0.955 -15.484 1 98.56 85 THR B CA 1
ATOM 1541 C C . THR B 1 85 ? -5.125 0.406 -16 1 98.56 85 THR B C 1
ATOM 1543 O O . THR B 1 85 ? -5.062 -0.139 -17.109 1 98.56 85 THR B O 1
ATOM 1546 N N . ALA B 1 86 ? -4.035 0.582 -15.289 1 97.81 86 ALA B N 1
ATOM 1547 C CA . ALA B 1 86 ? -2.709 0.075 -15.625 1 97.81 86 ALA B CA 1
ATOM 1548 C C . ALA B 1 86 ? -2.092 -0.675 -14.453 1 97.81 86 ALA B C 1
ATOM 1550 O O . ALA B 1 86 ? -2.414 -0.397 -13.289 1 97.81 86 ALA B O 1
ATOM 1551 N N . PRO B 1 87 ? -1.223 -1.707 -14.742 1 97.81 87 PRO B N 1
ATOM 1552 C CA . PRO B 1 87 ? -0.491 -2.355 -13.648 1 97.81 87 PRO B CA 1
ATOM 1553 C C . PRO B 1 87 ? 0.548 -1.438 -13.008 1 97.81 87 PRO B C 1
ATOM 1555 O O . PRO B 1 87 ? 0.917 -0.415 -13.594 1 97.81 87 PRO B O 1
ATOM 1558 N N . ASN B 1 88 ? 0.959 -1.762 -11.828 1 97.25 88 ASN B N 1
ATOM 1559 C CA . ASN B 1 88 ? 2.037 -1.085 -11.109 1 97.25 88 ASN B CA 1
ATOM 1560 C C . ASN B 1 88 ? 1.774 0.414 -10.992 1 97.25 88 ASN B C 1
ATOM 1562 O O . ASN B 1 88 ? 2.656 1.228 -11.273 1 97.25 88 ASN B O 1
ATOM 1566 N N . ALA B 1 89 ? 0.597 0.72 -10.625 1 96.88 89 ALA B N 1
ATOM 1567 C CA . ALA B 1 89 ? 0.156 2.107 -10.516 1 96.88 89 ALA B CA 1
ATOM 1568 C C . ALA B 1 89 ? -0.404 2.398 -9.125 1 96.88 89 ALA B C 1
ATOM 1570 O O . ALA B 1 89 ? -0.627 1.478 -8.336 1 96.88 89 ALA B O 1
ATOM 1571 N N . VAL B 1 90 ? -0.553 3.674 -8.805 1 96.81 90 VAL B N 1
ATOM 1572 C CA . VAL B 1 90 ? -1.09 4.121 -7.523 1 96.81 90 VAL B CA 1
ATOM 1573 C C . VAL B 1 90 ? -2.117 5.227 -7.75 1 96.81 90 VAL B C 1
ATOM 1575 O O . VAL B 1 90 ? -1.953 6.062 -8.648 1 96.81 90 VAL B O 1
ATOM 1578 N N . ALA B 1 91 ? -3.166 5.176 -7.055 1 96.56 91 ALA B N 1
ATOM 1579 C CA . ALA B 1 91 ? -4.16 6.246 -6.984 1 96.56 91 ALA B CA 1
ATOM 1580 C C . ALA B 1 91 ? -4.41 6.668 -5.543 1 96.56 91 ALA B C 1
ATOM 1582 O O . ALA B 1 91 ? -4.367 5.84 -4.629 1 96.56 91 ALA B O 1
ATOM 1583 N N . ARG B 1 92 ? -4.629 7.918 -5.32 1 93.69 92 ARG B N 1
ATOM 1584 C CA . ARG B 1 92 ? -4.914 8.4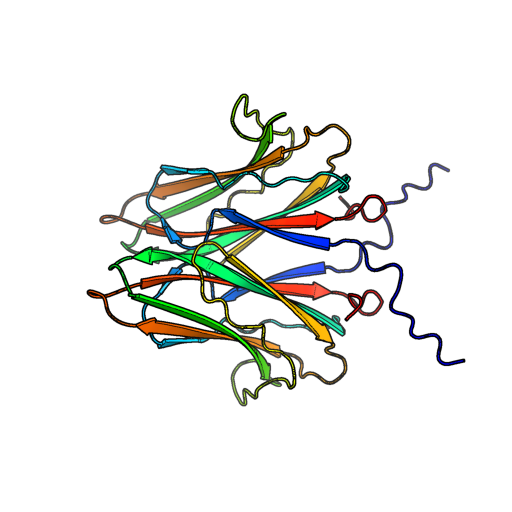14 -3.98 1 93.69 92 ARG B CA 1
ATOM 1585 C C . ARG B 1 92 ? -6.078 9.406 -4.004 1 93.69 92 ARG B C 1
ATOM 1587 O O . ARG B 1 92 ? -6.363 10.016 -5.035 1 93.69 92 ARG B O 1
ATOM 1594 N N . LEU B 1 93 ? -6.734 9.57 -2.951 1 93.31 93 LEU B N 1
ATOM 1595 C CA . LEU B 1 93 ? -7.82 10.523 -2.746 1 93.31 93 LEU B CA 1
ATOM 1596 C C . LEU B 1 93 ? -7.828 11.039 -1.31 1 93.31 93 LEU B C 1
ATOM 1598 O O . LEU B 1 93 ? -7.805 10.25 -0.363 1 93.31 93 LEU B O 1
ATOM 1602 N N . ASN B 1 94 ? -7.777 12.367 -1.178 1 88.75 94 ASN B N 1
ATOM 1603 C CA . ASN B 1 94 ? -7.992 12.961 0.137 1 88.75 94 ASN B CA 1
ATOM 1604 C C . ASN B 1 94 ? -9.477 12.984 0.504 1 88.75 94 ASN B C 1
ATOM 1606 O O . ASN B 1 94 ? -10.305 13.438 -0.286 1 88.75 94 ASN B O 1
ATOM 1610 N N . VAL B 1 95 ? -9.805 12.523 1.635 1 91.56 95 VAL B N 1
ATOM 1611 C CA . VAL B 1 95 ? -11.195 12.422 2.068 1 91.56 95 VAL B CA 1
ATOM 1612 C C . VAL B 1 95 ? -11.375 13.156 3.398 1 91.56 95 VAL B C 1
ATOM 1614 O O . VAL B 1 95 ? -10.633 12.914 4.352 1 91.56 95 VAL B O 1
ATOM 1617 N N . ARG B 1 96 ? -12.32 14.031 3.475 1 89.62 96 ARG B N 1
ATOM 1618 C CA . ARG B 1 96 ? -12.719 14.648 4.738 1 89.62 96 ARG B CA 1
ATOM 1619 C C . ARG B 1 96 ? -13.734 13.781 5.469 1 89.62 96 ARG B C 1
ATOM 1621 O O . ARG B 1 96 ? -14.625 13.203 4.844 1 89.62 96 ARG B O 1
ATOM 1628 N N . LEU B 1 97 ? -13.57 13.727 6.844 1 90.31 97 LEU B N 1
ATOM 1629 C CA . LEU B 1 97 ? -14.367 12.766 7.598 1 90.31 97 LEU B CA 1
ATOM 1630 C C . LEU B 1 97 ? -15.18 13.461 8.68 1 90.31 97 LEU B C 1
ATOM 1632 O O . LEU B 1 97 ? -15.539 12.852 9.688 1 90.31 97 LEU B O 1
ATOM 1636 N N . PRO B 1 98 ? -15.453 14.656 8.617 1 84.44 98 PRO B N 1
ATOM 1637 C CA . PRO B 1 98 ? -16.109 15.312 9.758 1 84.44 98 PRO B CA 1
ATOM 1638 C C . PRO B 1 98 ? -17.453 14.672 10.109 1 84.44 98 PRO B C 1
ATOM 1640 O O . PRO B 1 98 ? -17.812 14.609 11.289 1 84.44 98 PRO B O 1
ATOM 1643 N N . THR B 1 99 ? -18.203 14.195 9.117 1 88.81 99 THR B N 1
ATOM 1644 C CA . THR B 1 99 ? -19.531 13.648 9.391 1 88.81 99 THR B CA 1
ATOM 1645 C C . THR B 1 99 ? -19.547 12.141 9.148 1 88.81 99 THR B C 1
ATOM 1647 O O . THR B 1 99 ? -20.625 11.531 9.148 1 88.81 99 THR B O 1
ATOM 1650 N N . ALA B 1 100 ? -18.406 11.633 8.906 1 92.69 100 ALA B N 1
ATOM 1651 C CA . ALA B 1 100 ? -18.344 10.188 8.688 1 92.69 100 ALA B CA 1
ATOM 1652 C C . ALA B 1 100 ? -18.578 9.43 9.992 1 92.69 100 ALA B C 1
ATOM 1654 O O . ALA B 1 100 ? -18.25 9.914 11.07 1 92.69 100 ALA B O 1
ATOM 1655 N N . GLN B 1 101 ? -19.156 8.273 9.883 1 96.75 101 GLN B N 1
ATOM 1656 C CA . GLN B 1 101 ? -19.297 7.398 11.039 1 96.75 101 GLN B CA 1
ATOM 1657 C C . GLN B 1 101 ? -17.953 6.887 11.523 1 96.75 101 GLN B C 1
ATOM 1659 O O . GLN B 1 101 ? -16.922 7.113 10.867 1 96.75 101 GLN B O 1
ATOM 1664 N N . ARG B 1 102 ? -17.938 6.246 12.633 1 96.44 102 ARG B N 1
ATOM 1665 C CA . ARG B 1 102 ? -16.703 5.957 13.352 1 96.44 102 ARG B CA 1
ATOM 1666 C C . ARG B 1 102 ? -15.836 4.977 12.578 1 96.44 102 ARG B C 1
ATOM 1668 O O . ARG B 1 102 ? -14.609 5.098 12.578 1 96.44 102 ARG B O 1
ATOM 1675 N N . TYR B 1 103 ? -16.453 4 11.945 1 98.19 103 TYR B N 1
ATOM 1676 C CA . TYR B 1 103 ? -15.648 2.971 11.297 1 98.19 103 TYR B CA 1
ATOM 1677 C C . TYR B 1 103 ? -15.664 3.131 9.781 1 98.19 103 TYR B C 1
ATOM 1679 O O . TYR B 1 103 ? -16.703 3.455 9.195 1 98.19 103 TYR B O 1
ATOM 1687 N N . LEU B 1 104 ? -14.523 2.941 9.219 1 98.19 104 LEU B N 1
ATOM 1688 C CA . LEU B 1 104 ? -14.344 2.955 7.766 1 98.19 104 LEU B CA 1
ATOM 1689 C C . LEU B 1 104 ? -13.875 1.595 7.262 1 98.19 104 LEU B C 1
ATOM 1691 O O . LEU B 1 104 ? -13.273 0.823 8.016 1 98.19 104 LEU B O 1
ATOM 1695 N N . ARG B 1 105 ? -14.18 1.312 5.996 1 98.75 105 ARG B N 1
ATOM 1696 C CA . ARG B 1 105 ? -13.531 0.204 5.301 1 98.75 105 ARG B CA 1
ATOM 1697 C C . ARG B 1 105 ? -13.352 0.52 3.818 1 98.75 105 ARG B C 1
ATOM 1699 O O . ARG B 1 105 ? -14.047 1.385 3.275 1 98.75 105 ARG B O 1
ATOM 1706 N N . VAL B 1 106 ? -12.438 -0.099 3.227 1 98.81 106 VAL B N 1
ATOM 1707 C CA . VAL B 1 106 ? -12.234 0.023 1.785 1 98.81 106 VAL B CA 1
ATOM 1708 C C . VAL B 1 106 ? -12.984 -1.093 1.062 1 98.81 106 VAL B C 1
ATOM 1710 O O . VAL B 1 106 ? -12.93 -2.256 1.472 1 98.81 106 VAL B O 1
ATOM 1713 N N . VAL B 1 107 ? -13.711 -0.756 0.112 1 98.88 107 VAL B N 1
ATOM 1714 C CA . VAL B 1 107 ? -14.289 -1.692 -0.848 1 98.88 107 VAL B CA 1
ATOM 1715 C C . VAL B 1 107 ? -13.523 -1.618 -2.166 1 98.88 107 VAL B C 1
ATOM 1717 O O . VAL B 1 107 ? -13.484 -0.568 -2.812 1 98.88 107 VAL B O 1
ATOM 1720 N N . GLU B 1 108 ? -12.914 -2.707 -2.521 1 98.81 108 GLU B N 1
ATOM 1721 C CA . GLU B 1 108 ? -12.086 -2.803 -3.721 1 98.81 108 GLU B CA 1
ATOM 1722 C C . GLU B 1 108 ? -12.734 -3.693 -4.773 1 98.81 108 GLU B C 1
ATOM 1724 O O . GLU B 1 108 ? -13.188 -4.797 -4.465 1 98.81 108 GLU B O 1
ATOM 1729 N N . THR B 1 109 ? -12.844 -3.158 -5.98 1 98.88 109 THR B N 1
ATOM 1730 C CA . THR B 1 109 ? -13.414 -3.916 -7.09 1 98.88 109 THR B CA 1
ATOM 1731 C C . THR B 1 109 ? -12.406 -4.043 -8.234 1 98.88 109 THR B C 1
ATOM 1733 O O . THR B 1 109 ? -11.867 -3.037 -8.703 1 98.88 109 THR B O 1
ATOM 1736 N N . VAL B 1 110 ? -12.18 -5.293 -8.711 1 98.81 110 VAL B N 1
ATOM 1737 C CA . VAL B 1 110 ? -11.242 -5.582 -9.789 1 98.81 110 VAL B CA 1
ATOM 1738 C C . VAL B 1 110 ? -12.008 -6.117 -11 1 98.81 110 VAL B C 1
ATOM 1740 O O . VAL B 1 110 ? -12.836 -7.02 -10.867 1 98.81 110 VAL B O 1
ATOM 1743 N N . ALA B 1 111 ? -11.727 -5.492 -12.07 1 98.75 111 ALA B N 1
ATOM 1744 C CA . ALA B 1 111 ? -12.234 -5.973 -13.352 1 98.75 111 ALA B CA 1
ATOM 1745 C C . ALA B 1 111 ? -11.086 -6.324 -14.297 1 98.75 111 ALA B C 1
ATOM 1747 O O . ALA B 1 111 ? -10.148 -5.539 -14.469 1 98.75 111 ALA B O 1
ATOM 1748 N N . LEU B 1 112 ? -11.141 -7.523 -14.844 1 98.56 112 LEU B N 1
ATOM 1749 C CA . LEU B 1 112 ? -10.195 -8.016 -15.844 1 98.56 112 LEU B CA 1
ATOM 1750 C C . LEU B 1 112 ? -10.922 -8.562 -17.062 1 98.56 112 LEU B C 1
ATOM 1752 O O . LEU B 1 112 ? -11.828 -9.383 -16.938 1 98.56 112 LEU B O 1
ATOM 1756 N N . THR B 1 113 ? -10.539 -8.062 -18.188 1 98.12 113 THR B N 1
ATOM 1757 C CA . THR B 1 113 ? -11.172 -8.492 -19.422 1 98.12 113 THR B CA 1
ATOM 1758 C C . THR B 1 113 ? -10.258 -9.445 -20.188 1 98.12 113 THR B C 1
ATOM 1760 O O . THR B 1 113 ? -9.086 -9.141 -20.422 1 98.12 113 THR B O 1
ATOM 1763 N N . GLY B 1 114 ? -10.82 -10.578 -20.547 1 97.62 114 GLY B N 1
ATOM 1764 C CA . GLY B 1 114 ? -10.055 -11.555 -21.312 1 97.62 114 GLY B CA 1
ATOM 1765 C C . GLY B 1 114 ? -9.008 -12.281 -20.5 1 97.62 114 GLY B C 1
ATOM 1766 O O . GLY B 1 114 ? -9.055 -12.25 -19.266 1 97.62 114 GLY B O 1
ATOM 1767 N N . GLY B 1 115 ? -8.156 -13.125 -21.188 1 96.81 115 GLY B N 1
ATOM 1768 C CA . GLY B 1 115 ? -7.066 -13.852 -20.562 1 96.81 115 GLY B CA 1
ATOM 1769 C C . GLY B 1 115 ? -7.496 -15.195 -20 1 96.81 115 GLY B C 1
ATOM 1770 O O . GLY B 1 115 ? -8.672 -15.562 -20.078 1 96.81 115 GLY B O 1
ATOM 1771 N N . THR B 1 116 ? -6.539 -15.898 -19.5 1 97.62 116 THR B N 1
ATOM 1772 C CA . THR B 1 116 ? -6.773 -17.203 -18.891 1 97.62 116 THR B CA 1
ATOM 1773 C C . THR B 1 116 ? -6.539 -17.141 -17.375 1 97.62 116 THR B C 1
ATOM 1775 O O . THR B 1 116 ? -5.395 -17.047 -16.922 1 97.62 116 THR B O 1
ATOM 1778 N N . SER B 1 117 ? -7.625 -17.219 -16.641 1 97.06 117 SER B N 1
ATOM 1779 C CA . SER B 1 117 ? -7.594 -17.141 -15.18 1 97.06 117 SER B CA 1
ATOM 1780 C C . SER B 1 117 ? -6.781 -15.945 -14.703 1 97.06 117 SER B C 1
ATOM 1782 O O . SER B 1 117 ? -5.844 -16.094 -13.914 1 97.06 117 SER B O 1
ATOM 1784 N N . PRO B 1 118 ? -7.125 -14.812 -15.195 1 97.94 118 PRO B N 1
ATOM 1785 C CA . PRO B 1 118 ? -6.293 -13.648 -14.914 1 97.94 118 PRO B CA 1
ATOM 1786 C C . PRO B 1 118 ? -6.375 -13.203 -13.453 1 97.94 118 PRO B C 1
ATOM 1788 O O . PRO B 1 118 ? -7.41 -13.383 -12.812 1 97.94 118 PRO B O 1
ATOM 1791 N N . THR B 1 119 ? -5.285 -12.633 -12.891 1 98.31 119 THR B N 1
ATOM 1792 C CA . THR B 1 119 ? -5.223 -11.992 -11.578 1 98.31 119 THR B CA 1
ATOM 1793 C C . THR B 1 119 ? -4.48 -10.664 -11.664 1 98.31 119 THR B C 1
ATOM 1795 O O . THR B 1 119 ? -3.818 -10.383 -12.664 1 98.31 119 THR B O 1
ATOM 1798 N N . LEU B 1 120 ? -4.645 -9.852 -10.758 1 98.69 120 LEU B N 1
ATOM 1799 C CA . LEU B 1 120 ? -3.986 -8.555 -10.609 1 98.69 120 LEU B CA 1
ATOM 1800 C C . LEU B 1 120 ? -3.465 -8.367 -9.188 1 98.69 120 LEU B C 1
ATOM 1802 O O . LEU B 1 120 ? -4.188 -8.617 -8.219 1 98.69 120 LEU B O 1
ATOM 1806 N N . GLY B 1 121 ? -2.164 -8.047 -9.031 1 98.75 121 GLY B N 1
ATOM 1807 C CA . GLY B 1 121 ? -1.776 -7.555 -7.723 1 98.75 121 GLY B CA 1
ATOM 1808 C C . GLY B 1 121 ? -2.559 -6.328 -7.289 1 98.75 121 GLY B C 1
ATOM 1809 O O . GLY B 1 121 ? -2.715 -5.379 -8.062 1 98.75 121 GLY B O 1
ATOM 1810 N N . ALA B 1 122 ? -3.092 -6.336 -6.109 1 98.81 122 ALA B N 1
ATOM 1811 C CA . ALA B 1 122 ? -3.91 -5.219 -5.641 1 98.81 122 ALA B CA 1
ATOM 1812 C C . ALA B 1 122 ? -3.758 -5.02 -4.137 1 98.81 122 ALA B C 1
ATOM 1814 O O . ALA B 1 122 ? -3.541 -5.98 -3.395 1 98.81 122 ALA B O 1
ATOM 1815 N N . SER B 1 123 ? -3.812 -3.873 -3.695 1 98.69 123 SER B N 1
ATOM 1816 C CA . SER B 1 123 ? -3.791 -3.482 -2.289 1 98.69 123 SER B CA 1
ATOM 1817 C C . SER B 1 123 ? -4.309 -2.061 -2.104 1 98.69 123 SER B C 1
ATOM 1819 O O . SER B 1 123 ? -4.395 -1.295 -3.066 1 98.69 123 SER B O 1
ATOM 1821 N N . SER B 1 124 ? -4.688 -1.792 -0.923 1 98.31 124 SER B N 1
ATOM 1822 C CA . SER B 1 124 ? -5.027 -0.418 -0.567 1 98.31 124 SER B CA 1
ATOM 1823 C C . SER B 1 124 ? -4.598 -0.094 0.86 1 98.31 124 SER B C 1
ATOM 1825 O O . SER B 1 124 ? -4.293 -0.997 1.642 1 98.31 124 SER B O 1
ATOM 1827 N N . LEU B 1 125 ? -4.512 1.151 1.156 1 96.38 125 LEU B N 1
ATOM 1828 C CA . LEU B 1 125 ? -4.152 1.675 2.469 1 96.38 125 LEU B CA 1
ATOM 1829 C C . LEU B 1 125 ? -4.949 2.934 2.791 1 96.38 125 LEU B C 1
ATOM 1831 O O . LEU B 1 125 ? -5.402 3.637 1.884 1 96.38 125 LEU B O 1
ATOM 1835 N N . ILE B 1 126 ? -5.156 3.123 4.09 1 93.94 126 ILE B N 1
ATOM 1836 C CA . ILE B 1 126 ? -5.754 4.359 4.582 1 93.94 126 ILE B CA 1
ATOM 1837 C C . ILE B 1 126 ? -4.754 5.094 5.477 1 93.94 126 ILE B C 1
ATOM 1839 O O . ILE B 1 126 ? -4.25 4.523 6.449 1 93.94 126 ILE B O 1
ATOM 1843 N N . VAL B 1 127 ? -4.402 6.262 5.129 1 88.56 127 VAL B N 1
ATOM 1844 C CA . VAL B 1 127 ? -3.611 7.129 5.996 1 88.56 127 VAL B CA 1
ATOM 1845 C C . VAL B 1 127 ? -4.527 8.094 6.742 1 88.56 127 VAL B C 1
ATOM 1847 O O . VAL B 1 127 ? -5.098 9.008 6.145 1 88.56 127 VAL B O 1
ATOM 1850 N N . LEU B 1 128 ? -4.688 7.906 8.055 1 88.5 128 LEU B N 1
ATOM 1851 C CA . LEU B 1 128 ? -5.523 8.758 8.891 1 88.5 128 LEU B CA 1
ATOM 1852 C C . LEU B 1 128 ? -4.777 10.023 9.297 1 88.5 128 LEU B C 1
ATOM 1854 O O . LEU B 1 128 ? -3.613 9.961 9.703 1 88.5 128 LEU B O 1
ATOM 1858 N N . CYS B 1 129 ? -5.449 11.094 9.078 1 80.38 129 CYS B N 1
ATOM 1859 C CA . CYS B 1 129 ? -4.828 12.391 9.344 1 80.38 129 CYS B CA 1
ATOM 1860 C C . CYS B 1 129 ? -5.629 13.172 10.375 1 80.38 129 CYS B C 1
ATOM 1862 O O . CYS B 1 129 ? -6.859 13.102 10.406 1 80.38 129 CYS B O 1
ATOM 1864 N N . GLY B 1 130 ? -4.988 13.719 11.344 1 71.69 130 GLY B N 1
ATOM 1865 C CA . GLY B 1 130 ? -5.637 14.461 12.414 1 71.69 130 GLY B CA 1
ATOM 1866 C C . GLY B 1 130 ? -6.355 15.703 11.938 1 71.69 130 GLY B C 1
ATOM 1867 O O . GLY B 1 130 ? -6.375 15.992 10.734 1 71.69 130 GLY B O 1
ATOM 1868 N N . PRO B 1 131 ? -7.207 16.312 12.875 1 58.78 131 PRO B N 1
ATOM 1869 C CA . PRO B 1 131 ? -8.055 17.469 12.578 1 58.78 131 PRO B CA 1
ATOM 1870 C C . PRO B 1 131 ? -7.305 18.562 11.828 1 58.78 131 PRO B C 1
ATOM 1872 O O . PRO B 1 131 ? -7.898 19.281 11.023 1 58.78 131 PRO B O 1
ATOM 1875 N N . ASP B 1 132 ? -6.199 19.031 12.133 1 50.62 132 ASP B N 1
ATOM 1876 C CA . ASP B 1 132 ? -5.668 20.297 11.617 1 50.62 132 ASP B CA 1
ATOM 1877 C C . ASP B 1 132 ? -5.035 20.094 10.242 1 50.62 132 ASP B C 1
ATOM 1879 O O . ASP B 1 132 ? -4.547 21.062 9.641 1 50.62 132 ASP B O 1
ATOM 1883 N N . GLU B 1 133 ? -5.016 18.828 9.781 1 48.06 133 GLU B N 1
ATOM 1884 C CA . GLU B 1 133 ? -4.246 18.719 8.547 1 48.06 133 GLU B CA 1
ATOM 1885 C C . GLU B 1 133 ? -5.125 18.266 7.387 1 48.06 133 GLU B C 1
ATOM 1887 O O . GLU B 1 133 ? -5.48 17.078 7.297 1 48.06 133 GLU B O 1
ATOM 1892 N N . ILE B 1 134 ? -6.16 18.859 6.988 1 42.81 134 ILE B N 1
ATOM 1893 C CA . ILE B 1 134 ? -6.871 18.391 5.805 1 42.81 134 ILE B CA 1
ATOM 1894 C C . ILE B 1 134 ? -5.98 18.547 4.574 1 42.81 134 ILE B C 1
ATOM 1896 O O . ILE B 1 134 ? -5.504 19.641 4.281 1 42.81 134 ILE B O 1
ATOM 1900 N N . PRO B 1 135 ? -5.648 17.453 3.922 1 38.97 135 PRO B N 1
ATOM 1901 C CA . PRO B 1 135 ? -4.898 17.609 2.674 1 38.97 135 PRO B CA 1
ATOM 1902 C C . PRO B 1 135 ? -5.578 18.562 1.689 1 38.97 135 PRO B C 1
ATOM 1904 O O . PRO B 1 135 ? -6.805 18.703 1.712 1 38.97 135 PRO B O 1
ATOM 1907 N N . ALA B 1 136 ? -4.918 19.484 1.058 1 35.16 136 ALA B N 1
ATOM 1908 C CA . ALA B 1 136 ? -5.473 20.484 0.148 1 35.16 136 ALA B CA 1
ATOM 1909 C C . ALA B 1 136 ? -6.246 19.828 -0.99 1 35.16 136 ALA B C 1
ATOM 1911 O O . ALA B 1 136 ? -5.809 18.812 -1.536 1 35.16 136 ALA B O 1
ATOM 1912 N N . THR B 1 137 ? -7.617 19.672 -1.058 1 32.56 137 THR B N 1
ATOM 1913 C CA . THR B 1 137 ? -8.453 19.25 -2.178 1 32.56 137 THR B CA 1
ATOM 1914 C C . THR B 1 137 ? -8.031 19.969 -3.461 1 32.56 137 THR B C 1
ATOM 1916 O O . THR B 1 137 ? -7.805 21.172 -3.461 1 32.56 137 THR B O 1
#

Foldseek 3Di:
DPPPVVDDPWPKDKDWAFAWDWAFFFKDKGQKDFLPQFFKKKKKKAKADKPQDFPWKKKKKFKWADQVRPDDTDGDPPGIWDIDIDHGDMTMDIGGDNPGHRIMHMMMGMDTHDGDRMTMTITMMMITGHDPCRDDD/DPPPVVDDPFPKDKDWAFAWDWAFFFKDKGQKDFLPQFFKKKKKKAKADKPQDFPWKKKKKFKWADQVRPDDTDGDPPGIWDIDIDGGDMTMDIGGDNPGHGIMHMMMGMDTHDGDRMTMTITMMMITGHDPCRDDD

Nearest PDB structures (foldseek):
  5azy-assembly3_A  TM=5.270E-01  e=6.500E-03  Rattus norvegicus
  8pdz-assembly1_R  TM=4.087E-01  e=2.970E-02  Bacillus paranthracis
  2e26-assembly1_A  TM=4.543E-01  e=1.213E-01  Mus musculus
  1al0-assembly1_G  TM=3.717E-01  e=2.970E-02  Sinsheimervirus phiX174
  3a7q-assembly1_A  TM=4.871E-01  e=2.520E-01  Mus musculus